Protein AF-0000000087766970 (afdb_homodimer)

Organism: NCBI:txid2053701

Foldseek 3Di:
DDWDKDKAWWWWWWFDPDQPDIDTDDTHRDQVVSQVVQQLRYHPRHGTDTDPDIFIKMWIQDPNDIDIDGPVPDDQDDDDPVSVVVVVVVVVVVVVVVVDDPVRCVVVVVD/DDWDKDKAWWWWWWFDPDQPDIDTDDTHRDQVVSQVVQQLRYHPRHGTDTDPDIFIKMWIQDPNDIDIDGPVPDDQDDDDPVSVVVVVVVVVVVVVVVVDDPVRCVVVVVD

Nearest PDB structures (foldseek):
  4ktw-assembly1_B  TM=3.884E-01  e=9.659E+00  Ceduovirus bIL67
  3jc7-assembly1_5  TM=1.782E-01  e=8.611E+00  Saccharomyces cerevisiae
  4ktw-assembly1_B  TM=3.883E-01  e=9.659E+00  Ceduovirus bIL67
  3jc7-assembly1_5  TM=1.779E-01  e=8.611E+00  Saccharomyces cerevisiae

Solvent-accessible surface area (backbone atoms only — not comparable to full-atom values): 11866 Å² total; per-residue (Å²): 90,80,28,47,40,50,79,45,56,28,17,47,22,31,29,39,80,47,96,82,44,74,41,82,70,36,25,16,59,37,64,68,58,25,44,60,70,16,53,53,32,15,61,98,55,31,55,27,40,45,48,83,68,66,38,57,31,43,37,33,42,55,94,88,39,81,46,26,34,52,57,86,62,52,51,53,77,29,81,48,72,67,51,46,53,53,51,53,50,50,49,52,48,50,54,58,50,68,73,44,50,74,68,52,33,41,77,71,62,76,97,92,80,28,46,39,48,80,46,56,26,17,46,24,29,30,39,81,47,95,82,43,74,40,82,69,38,25,15,59,37,64,69,57,23,43,60,70,15,54,54,33,16,60,98,56,32,54,27,40,45,46,84,69,66,36,57,30,41,37,32,42,56,94,88,39,82,46,28,33,52,56,87,61,52,52,51,77,28,80,48,72,67,52,46,52,52,51,52,51,51,50,53,48,51,54,57,50,68,73,43,50,75,68,52,33,42,78,72,62,76,98

Secondary structure (DSSP, 8-state):
-EEEEEEEEEEEEEEESSSS-EEEEEEES-HHHHHHHHTT-SGGG---EE-SS-EEEEEEEETTEEEEEEGGG-B-EESSHHHHHHHHHHHHHHHHHHTS-HHHHHHTT--/-EEEEEEEEEEEEEEESSSS-EEEEEEES-HHHHHHHHTT-SGGG---EE-SS-EEEEEEEETTEEEEEEGGG-B-EESSHHHHHHHHHHHHHHHHHHTS-HHHHHHTT--

Sequence (222 aa):
MTVQMKKEKAYEITISTDERRSAVFCYSTSESLGLELSKGKGWYGGNGACYSGAKDVLTFDIDGEEFSFLVKDRITVIRKREDYEIKINNEKKAAALAKLSDEEKKILGLIMTVQMKKEKAYEITISTDERRSAVFCYSTSESLGLELSKGKGWYGGNGACYSGAKDVLTFDIDGEEFSFLVKDRITVIRKREDYEIKINNEKKAAALAKLSDEEKKILGLI

pLDDT: mean 92.31, std 6.36, range [65.19, 98.69]

Structure (mmCIF, N/CA/C/O backbone):
data_AF-0000000087766970-model_v1
#
loop_
_entity.id
_entity.type
_entity.pdbx_description
1 polymer 'Uncharacterized protein'
#
loop_
_atom_site.group_PDB
_atom_site.id
_atom_site.type_symbol
_atom_site.label_atom_id
_atom_site.label_alt_id
_atom_site.label_comp_id
_atom_site.label_asym_id
_atom_site.label_entity_id
_atom_site.label_seq_id
_atom_site.pdbx_PDB_ins_code
_atom_site.Cartn_x
_atom_site.Cartn_y
_atom_site.Cartn_z
_atom_site.occupancy
_atom_site.B_iso_or_equiv
_atom_site.auth_seq_id
_atom_site.auth_comp_id
_atom_site.auth_asym_id
_atom_site.auth_atom_id
_atom_site.pdbx_PDB_model_num
ATOM 1 N N . MET A 1 1 ? -4.359 -5.41 18.828 1 88.06 1 MET A N 1
ATOM 2 C CA . MET A 1 1 ? -4.141 -6.848 18.688 1 88.06 1 MET A CA 1
ATOM 3 C C . MET A 1 1 ? -2.693 -7.145 18.312 1 88.06 1 MET A C 1
ATOM 5 O O . MET A 1 1 ? -2.02 -6.301 17.719 1 88.06 1 MET A O 1
ATOM 9 N N . THR A 1 2 ? -2.18 -8.281 18.703 1 92.81 2 THR A N 1
ATOM 10 C CA . THR A 1 2 ? -0.811 -8.68 18.391 1 92.81 2 THR A CA 1
ATOM 11 C C . THR A 1 2 ? -0.783 -9.648 17.219 1 92.81 2 THR A C 1
ATOM 13 O O . THR A 1 2 ? -1.595 -10.57 17.141 1 92.81 2 THR A O 1
ATOM 16 N N . VAL A 1 3 ? 0.141 -9.266 16.312 1 95.75 3 VAL A N 1
ATOM 17 C CA . VAL A 1 3 ? 0.211 -10.109 15.125 1 95.75 3 VAL A CA 1
ATOM 18 C C . VAL A 1 3 ? 1.668 -10.438 14.805 1 95.75 3 VAL A C 1
ATOM 20 O O . VAL A 1 3 ? 2.58 -9.742 15.266 1 95.75 3 VAL A O 1
ATOM 23 N N . GLN A 1 4 ? 1.853 -11.562 14.117 1 96.44 4 GLN A N 1
ATOM 24 C CA . GLN A 1 4 ? 3.184 -11.93 13.648 1 96.44 4 GLN A CA 1
ATOM 25 C C . GLN A 1 4 ? 3.533 -11.203 12.359 1 96.44 4 GLN A C 1
ATOM 27 O O . GLN A 1 4 ? 2.668 -10.984 11.508 1 96.44 4 GLN A O 1
ATOM 32 N N . MET A 1 5 ? 4.793 -10.758 12.258 1 97.25 5 MET A N 1
ATOM 33 C CA . MET A 1 5 ? 5.258 -10.031 11.078 1 97.25 5 MET A CA 1
ATOM 34 C C . MET A 1 5 ? 6.57 -10.609 10.562 1 97.25 5 MET A C 1
ATOM 36 O O . MET A 1 5 ? 7.395 -11.078 11.344 1 97.25 5 MET A O 1
ATOM 40 N N . LYS A 1 6 ? 6.75 -10.578 9.312 1 96.38 6 LYS A N 1
ATOM 41 C CA . LYS A 1 6 ? 8.055 -10.859 8.719 1 96.38 6 LYS A CA 1
ATOM 42 C C . LYS A 1 6 ? 8.391 -9.844 7.629 1 96.38 6 LYS A C 1
ATOM 44 O O . LYS A 1 6 ? 7.5 -9.312 6.969 1 96.38 6 LYS A O 1
ATOM 49 N N . LYS A 1 7 ? 9.602 -9.562 7.539 1 96.69 7 LYS A N 1
ATOM 50 C CA . LYS A 1 7 ? 10.141 -8.742 6.453 1 96.69 7 LYS A CA 1
ATOM 51 C C . LYS A 1 7 ? 10.727 -9.625 5.348 1 96.69 7 LYS A C 1
ATOM 53 O O . LYS A 1 7 ? 11.414 -10.609 5.629 1 96.69 7 LYS A O 1
ATOM 58 N N . GLU A 1 8 ? 10.359 -9.312 4.133 1 96.62 8 GLU A N 1
ATOM 59 C CA . GLU A 1 8 ? 10.898 -10.102 3.029 1 96.62 8 GLU A CA 1
ATOM 60 C C . GLU A 1 8 ? 11.133 -9.234 1.795 1 96.62 8 GLU A C 1
ATOM 62 O O . GLU A 1 8 ? 10.68 -8.086 1.74 1 96.62 8 GLU A O 1
ATOM 67 N N . LYS A 1 9 ? 11.93 -9.727 0.969 1 98 9 LYS A N 1
ATOM 68 C CA . LYS A 1 9 ? 12.133 -9.148 -0.355 1 98 9 LYS A CA 1
ATOM 69 C C . LYS A 1 9 ? 11.352 -9.922 -1.419 1 98 9 LYS A C 1
ATOM 71 O O . LYS A 1 9 ? 11.266 -11.148 -1.363 1 98 9 LYS A O 1
ATOM 76 N N . ALA A 1 10 ? 10.758 -9.156 -2.297 1 98.38 10 ALA A N 1
ATOM 77 C CA . ALA A 1 10 ? 9.992 -9.828 -3.348 1 98.38 10 ALA A CA 1
ATOM 78 C C . ALA A 1 10 ? 10.172 -9.133 -4.691 1 98.38 10 ALA A C 1
ATOM 80 O O . ALA A 1 10 ? 10.531 -7.949 -4.738 1 98.38 10 ALA A O 1
ATOM 81 N N . TYR A 1 11 ? 9.961 -9.867 -5.754 1 98.38 11 TYR A N 1
ATOM 82 C CA . TYR A 1 11 ? 10.133 -9.406 -7.125 1 98.38 11 TYR A CA 1
ATOM 83 C C . TYR A 1 11 ? 8.781 -9.266 -7.82 1 98.38 11 TYR A C 1
ATOM 85 O O . TYR A 1 11 ? 7.938 -10.156 -7.746 1 98.38 11 TYR A O 1
ATOM 93 N N . GLU A 1 12 ? 8.656 -8.148 -8.469 1 98.06 12 GLU A N 1
ATOM 94 C CA . GLU A 1 12 ? 7.387 -7.801 -9.109 1 98.06 12 GLU A CA 1
ATOM 95 C C . GLU A 1 12 ? 7.184 -8.602 -10.391 1 98.06 12 GLU A C 1
ATOM 97 O O . GLU A 1 12 ? 8.07 -8.664 -11.242 1 98.06 12 GLU A O 1
ATOM 102 N N . ILE A 1 13 ? 6.051 -9.242 -10.516 1 96 13 ILE A N 1
ATOM 103 C CA . ILE A 1 13 ? 5.668 -9.977 -11.719 1 96 13 ILE A CA 1
ATOM 104 C C . ILE A 1 13 ? 4.547 -9.227 -12.438 1 96 13 ILE A C 1
ATOM 106 O O . ILE A 1 13 ? 3.502 -8.945 -11.852 1 96 13 ILE A O 1
ATOM 110 N N . THR A 1 14 ? 4.75 -8.938 -13.648 1 94.19 14 THR A N 1
ATOM 111 C CA . THR A 1 14 ? 3.734 -8.289 -14.469 1 94.19 14 THR A CA 1
ATOM 112 C C . THR A 1 14 ? 3.285 -9.203 -15.602 1 94.19 14 THR A C 1
ATOM 114 O O . THR A 1 14 ? 4.102 -9.914 -16.203 1 94.19 14 THR A O 1
ATOM 117 N N . ILE A 1 15 ? 2.012 -9.234 -15.805 1 90.12 15 ILE A N 1
ATOM 118 C CA . ILE A 1 15 ? 1.438 -10.047 -16.875 1 90.12 15 ILE A CA 1
ATOM 119 C C . ILE A 1 15 ? 0.544 -9.172 -17.766 1 90.12 15 ILE A C 1
ATOM 121 O O . ILE A 1 15 ? 0.15 -8.078 -17.359 1 90.12 15 ILE A O 1
ATOM 125 N N . SER A 1 16 ? 0.257 -9.672 -18.891 1 85.81 16 SER A N 1
ATOM 126 C CA . SER A 1 16 ? -0.629 -8.953 -19.797 1 85.81 16 SER A CA 1
ATOM 127 C C . SER A 1 16 ? -2.094 -9.281 -19.516 1 85.81 16 SER A C 1
ATOM 129 O O . SER A 1 16 ? -2.453 -10.445 -19.328 1 85.81 16 SER A O 1
ATOM 131 N N . THR A 1 17 ? -2.951 -8.352 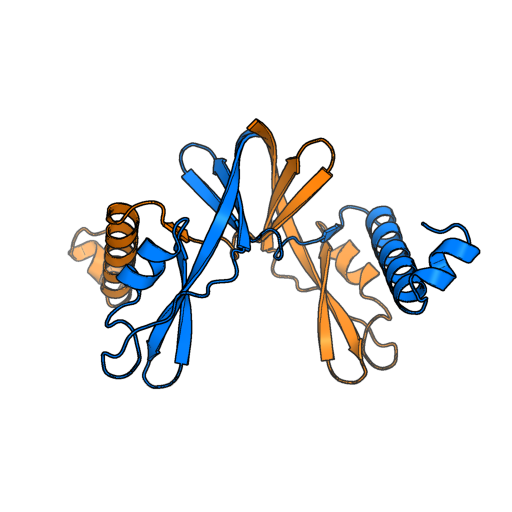-19.188 1 73.81 17 THR A N 1
ATOM 132 C CA . THR A 1 17 ? -4.379 -8.531 -18.938 1 73.81 17 THR A CA 1
ATOM 133 C C . THR A 1 17 ? -5.18 -8.359 -20.219 1 73.81 17 THR A C 1
ATOM 135 O O . THR A 1 17 ? -6.25 -8.961 -20.375 1 73.81 17 THR A O 1
ATOM 138 N N . ASP A 1 18 ? -4.75 -7.531 -21.016 1 70.94 18 ASP A N 1
ATOM 139 C CA . ASP A 1 18 ? -5.328 -7.336 -22.344 1 70.94 18 ASP A CA 1
ATOM 140 C C . ASP A 1 18 ? -4.246 -7.016 -23.359 1 70.94 18 ASP A C 1
ATOM 142 O O . ASP A 1 18 ? -3.057 -7.188 -23.094 1 70.94 18 ASP A O 1
ATOM 146 N N . GLU A 1 19 ? -4.738 -6.754 -24.609 1 65.69 19 GLU A N 1
ATOM 147 C CA . GLU A 1 19 ? -3.855 -6.602 -25.75 1 65.69 19 GLU A CA 1
ATOM 148 C C . GLU A 1 19 ? -2.938 -5.395 -25.594 1 65.69 19 GLU A C 1
ATOM 150 O O . GLU A 1 19 ? -2.021 -5.191 -26.391 1 65.69 19 GLU A O 1
ATOM 155 N N . ARG A 1 20 ? -3.006 -4.656 -24.594 1 65.19 20 ARG A N 1
ATOM 156 C CA . ARG A 1 20 ? -2.229 -3.426 -24.688 1 65.19 20 ARG A CA 1
ATOM 157 C C . ARG A 1 20 ? -1.711 -3.002 -23.312 1 65.19 20 ARG A C 1
ATOM 159 O O . ARG A 1 20 ? -0.979 -2.016 -23.203 1 65.19 20 ARG A O 1
ATOM 166 N N . ARG A 1 21 ? -2.107 -3.832 -22.359 1 80.12 21 ARG A N 1
ATOM 167 C CA . ARG A 1 21 ? -1.69 -3.266 -21.078 1 80.12 21 ARG A CA 1
ATOM 168 C C . ARG A 1 21 ? -1.201 -4.355 -20.125 1 80.12 21 ARG A C 1
ATOM 170 O O . ARG A 1 21 ? -1.74 -5.465 -20.109 1 80.12 21 ARG A O 1
ATOM 177 N N . SER A 1 22 ? 0.065 -4.16 -19.547 1 84.81 22 SER A N 1
ATOM 178 C CA . SER A 1 22 ? 0.601 -5.012 -18.484 1 84.81 22 SER A CA 1
ATOM 179 C C . SER A 1 22 ? 0.236 -4.48 -17.109 1 84.81 22 SER A C 1
ATOM 181 O O . SER A 1 22 ? 0.122 -3.268 -16.922 1 84.81 22 SER A O 1
ATOM 183 N N . ALA A 1 23 ? -0.109 -5.395 -16.281 1 89.62 23 ALA A N 1
ATOM 184 C CA . ALA A 1 23 ? -0.411 -5.023 -14.906 1 89.62 23 ALA A CA 1
ATOM 185 C C . ALA A 1 23 ? 0.329 -5.922 -13.922 1 89.62 23 ALA A C 1
ATOM 187 O O . ALA A 1 23 ? 0.673 -7.059 -14.25 1 89.62 23 ALA A O 1
ATOM 188 N N . VAL A 1 24 ? 0.602 -5.305 -12.781 1 93.5 24 VAL A N 1
ATOM 189 C CA . VAL A 1 24 ? 1.19 -6.109 -11.719 1 93.5 24 VAL A CA 1
ATOM 190 C C . VAL A 1 24 ? 0.224 -7.219 -11.312 1 93.5 24 VAL A C 1
ATOM 192 O O . VAL A 1 24 ? -0.951 -6.961 -11.039 1 93.5 24 VAL A O 1
ATOM 195 N N . PHE A 1 25 ? 0.791 -8.414 -11.352 1 92.62 25 PHE A N 1
ATOM 196 C CA . PHE A 1 25 ? -0.043 -9.562 -11.016 1 92.62 25 PHE A CA 1
ATOM 197 C C . PHE A 1 25 ? 0.225 -10.031 -9.594 1 92.62 25 PHE A C 1
ATOM 199 O O . PHE A 1 25 ? -0.708 -10.211 -8.805 1 92.62 25 PHE A O 1
ATOM 206 N N . CYS A 1 26 ? 1.398 -10.164 -9.305 1 96.25 26 CYS A N 1
ATOM 207 C CA . CYS A 1 26 ? 1.827 -10.562 -7.969 1 96.25 26 CYS A CA 1
ATOM 208 C C . CYS A 1 26 ? 3.314 -10.305 -7.773 1 96.25 26 CYS A C 1
ATOM 210 O O . CYS A 1 26 ? 3.947 -9.641 -8.602 1 96.25 26 CYS A O 1
ATOM 212 N N . TYR A 1 27 ? 3.781 -10.75 -6.586 1 98.06 27 TYR A N 1
ATOM 213 C CA . TYR A 1 27 ? 5.195 -10.664 -6.234 1 98.06 27 TYR A CA 1
ATOM 214 C C . TYR A 1 27 ? 5.746 -12.031 -5.848 1 98.06 27 TYR A C 1
ATOM 216 O O . TYR A 1 27 ? 5.062 -12.82 -5.191 1 98.06 27 TYR A O 1
ATOM 224 N N . SER A 1 28 ? 6.953 -12.32 -6.227 1 98.19 28 SER A N 1
ATOM 225 C CA . SER A 1 28 ? 7.609 -13.578 -5.867 1 98.19 28 SER A CA 1
ATOM 226 C C . SER A 1 28 ? 8.836 -13.328 -4.996 1 98.19 28 SER A C 1
ATOM 228 O O . SER A 1 28 ? 9.609 -12.406 -5.254 1 98.19 28 SER A O 1
ATOM 230 N N . THR A 1 29 ? 9.078 -14.234 -4.023 1 97.81 29 THR A N 1
ATOM 231 C CA . THR A 1 29 ? 10.242 -14.078 -3.156 1 97.81 29 THR A CA 1
ATOM 232 C C . THR A 1 29 ? 11.508 -14.547 -3.865 1 97.81 29 THR A C 1
ATOM 234 O O . THR A 1 29 ? 12.617 -14.328 -3.369 1 97.81 29 THR A O 1
ATOM 237 N N . SER A 1 30 ? 11.336 -15.156 -5.023 1 97.12 30 SER A N 1
ATOM 238 C CA . SER A 1 30 ? 12.438 -15.625 -5.855 1 97.12 30 SER A CA 1
ATOM 239 C C . SER A 1 30 ? 12.344 -15.055 -7.266 1 97.12 30 SER A C 1
ATOM 241 O O . SER A 1 30 ? 11.305 -15.164 -7.922 1 97.12 30 SER A O 1
ATOM 243 N N . GLU A 1 31 ? 13.492 -14.477 -7.66 1 96.94 31 GLU A N 1
ATOM 244 C CA . GLU A 1 31 ? 13.516 -13.93 -9.016 1 96.94 31 GLU A CA 1
ATOM 245 C C . GLU A 1 31 ? 13.32 -15.031 -10.055 1 96.94 31 GLU A C 1
ATOM 247 O O . GLU A 1 31 ? 12.578 -14.859 -11.023 1 96.94 31 GLU A O 1
ATOM 252 N N . SER A 1 32 ? 14.039 -16.109 -9.844 1 96.94 32 SER A N 1
ATOM 253 C CA . SER A 1 32 ? 13.961 -17.219 -10.773 1 96.94 32 SER A CA 1
ATOM 254 C C . SER A 1 32 ? 12.531 -17.766 -10.875 1 96.94 32 SER A C 1
ATOM 256 O O . SER A 1 32 ? 12.047 -18.047 -11.969 1 96.94 32 SER A O 1
ATOM 258 N N . LEU A 1 33 ? 11.883 -17.922 -9.758 1 96.75 33 LEU A N 1
ATOM 259 C CA . LEU A 1 33 ? 10.492 -18.359 -9.75 1 96.75 33 LEU A CA 1
ATOM 260 C C . LEU A 1 33 ? 9.602 -17.359 -10.477 1 96.75 33 LEU A C 1
ATOM 262 O O . LEU A 1 33 ? 8.727 -17.75 -11.258 1 96.75 33 LEU A O 1
ATOM 266 N N . GLY A 1 34 ? 9.781 -16.062 -10.203 1 96.88 34 GLY A N 1
ATOM 267 C CA . GLY A 1 34 ? 9.016 -15.031 -10.891 1 96.88 34 GLY A CA 1
ATOM 268 C C . GLY A 1 34 ? 9.133 -15.102 -12.398 1 96.88 34 GLY A C 1
ATOM 269 O O . GLY A 1 34 ? 8.141 -14.961 -13.117 1 96.88 34 GLY A O 1
ATOM 270 N N . LEU A 1 35 ? 10.383 -15.312 -12.836 1 96 35 LEU A N 1
ATOM 271 C CA . LEU A 1 35 ? 10.625 -15.445 -14.266 1 96 35 LEU A CA 1
ATOM 272 C C . LEU A 1 35 ? 9.883 -16.641 -14.836 1 96 35 LEU A C 1
ATOM 274 O O . LEU A 1 35 ? 9.273 -16.547 -15.906 1 96 35 LEU A O 1
ATOM 278 N N . GLU A 1 36 ? 9.953 -17.688 -14.188 1 95.88 36 GLU A N 1
ATOM 279 C CA . GLU A 1 36 ? 9.258 -18.906 -14.609 1 95.88 36 GLU A CA 1
ATOM 280 C C . GLU A 1 36 ? 7.75 -18.672 -14.703 1 95.88 36 GLU A C 1
ATOM 282 O O . GLU A 1 36 ? 7.113 -19.078 -15.68 1 95.88 36 GLU A O 1
ATOM 287 N N . LEU A 1 37 ? 7.168 -18.031 -13.703 1 93.94 37 LEU A N 1
ATOM 288 C CA . LEU A 1 37 ? 5.727 -17.828 -13.609 1 93.94 37 LEU A CA 1
ATOM 289 C C . LEU A 1 37 ? 5.246 -16.844 -14.656 1 93.94 37 LEU A C 1
ATOM 291 O O . LEU A 1 37 ? 4.066 -16.828 -15.016 1 93.94 37 LEU A O 1
ATOM 295 N N . SER A 1 38 ? 6.125 -15.992 -15.062 1 93.44 38 SER A N 1
ATOM 296 C CA . SER A 1 38 ? 5.75 -14.961 -16.031 1 93.44 38 SER A CA 1
ATOM 297 C C . SER A 1 38 ? 5.719 -15.516 -17.453 1 93.44 38 SER A C 1
ATOM 299 O O . SER A 1 38 ? 5.184 -14.875 -18.359 1 93.44 38 SER A O 1
ATOM 301 N N . LYS A 1 39 ? 6.34 -16.641 -17.672 1 92.75 39 LYS A N 1
ATOM 302 C CA . LYS A 1 39 ? 6.441 -17.219 -19.016 1 92.75 39 LYS A CA 1
ATOM 303 C C . LYS A 1 39 ? 5.062 -17.469 -19.609 1 92.75 39 LYS A C 1
ATOM 305 O O . LYS A 1 39 ? 4.176 -18 -18.953 1 92.75 39 LYS A O 1
ATOM 310 N N . GLY A 1 40 ? 4.883 -16.984 -20.891 1 90.44 40 GLY A N 1
ATOM 311 C CA . GLY A 1 40 ? 3.646 -17.219 -21.625 1 90.44 40 GLY A CA 1
ATOM 312 C C . GLY A 1 40 ? 2.512 -16.312 -21.203 1 90.44 40 GLY A C 1
ATOM 313 O O . GLY A 1 40 ? 1.365 -16.5 -21.609 1 90.44 40 GLY A O 1
ATOM 314 N N . LYS A 1 41 ? 2.811 -15.391 -20.297 1 87.94 41 LYS A N 1
ATOM 315 C CA . LYS A 1 41 ? 1.752 -14.555 -19.75 1 87.94 41 LYS A CA 1
ATOM 316 C C . LYS A 1 41 ? 1.84 -13.125 -20.281 1 87.94 41 LYS A C 1
ATOM 318 O O . LYS A 1 41 ? 1.348 -12.188 -19.656 1 87.94 41 LYS A O 1
ATOM 323 N N . GLY A 1 42 ? 2.562 -13.062 -21.297 1 85.94 42 GLY A N 1
ATOM 324 C CA . GLY A 1 42 ? 2.68 -11.758 -21.938 1 85.94 42 GLY A CA 1
ATOM 325 C C . GLY A 1 42 ? 1.729 -11.586 -23.109 1 85.94 42 GLY A C 1
ATOM 326 O O . GLY A 1 42 ? 0.765 -12.344 -23.25 1 85.94 42 GLY A O 1
ATOM 327 N N . TRP A 1 43 ? 2.002 -10.477 -23.75 1 82.38 43 TRP A N 1
ATOM 328 C CA . TRP A 1 43 ? 1.215 -10.148 -24.922 1 82.38 43 TRP A CA 1
ATOM 329 C C . TRP A 1 43 ? 1.356 -11.227 -26 1 82.38 43 TRP A C 1
ATOM 331 O O . TRP A 1 43 ? 2.465 -11.688 -26.281 1 82.38 43 TRP A O 1
ATOM 341 N N . TYR A 1 44 ? 0.114 -11.648 -26.609 1 82 44 TYR A N 1
ATOM 342 C CA . TYR A 1 44 ? 0.047 -12.617 -27.688 1 82 44 TYR A CA 1
ATOM 343 C C . TYR A 1 44 ? 0.81 -13.891 -27.344 1 82 44 TYR A C 1
ATOM 345 O O . TYR A 1 44 ? 1.486 -14.469 -28.188 1 82 44 TYR A O 1
ATOM 353 N N . GLY A 1 45 ? 0.766 -14.227 -26.062 1 80.06 45 GLY A N 1
ATOM 354 C CA . GLY A 1 45 ? 1.38 -15.461 -25.609 1 80.06 45 GLY A CA 1
ATOM 355 C C . GLY A 1 45 ? 2.855 -15.32 -25.297 1 80.06 45 GLY A C 1
ATOM 356 O O . GLY A 1 45 ? 3.531 -16.297 -24.984 1 80.06 45 GLY A O 1
ATOM 357 N N . GLY A 1 46 ? 3.32 -14.07 -25.453 1 86.44 46 GLY A N 1
ATOM 358 C CA . GLY A 1 46 ? 4.688 -13.828 -25.016 1 86.44 46 GLY A CA 1
ATOM 359 C C . GLY A 1 46 ? 4.859 -13.883 -23.516 1 86.44 46 GLY A C 1
ATOM 360 O O . GLY A 1 46 ? 3.928 -14.242 -22.781 1 86.44 46 GLY A O 1
ATOM 361 N N . ASN A 1 47 ? 6.066 -13.672 -23.109 1 90.38 47 ASN A N 1
ATOM 362 C CA . ASN A 1 47 ? 6.344 -13.734 -21.688 1 90.38 47 ASN A CA 1
ATOM 363 C C . ASN A 1 47 ? 5.965 -12.438 -20.969 1 90.38 47 ASN A C 1
ATOM 365 O O . ASN A 1 47 ? 6.121 -11.352 -21.531 1 90.38 47 ASN A O 1
ATOM 369 N N . GLY A 1 48 ? 5.371 -12.594 -19.812 1 92.62 48 GLY A N 1
ATOM 370 C CA . GLY A 1 48 ? 5.34 -11.445 -18.906 1 92.62 48 GLY A CA 1
ATOM 371 C C . GLY A 1 48 ? 6.715 -11.047 -18.406 1 92.62 48 GLY A C 1
ATOM 372 O O . GLY A 1 48 ? 7.73 -11.398 -19.016 1 92.62 48 GLY A O 1
ATOM 373 N N . ALA A 1 49 ? 6.707 -10.258 -17.391 1 93.19 49 ALA A N 1
ATOM 374 C CA . ALA A 1 49 ? 7.996 -9.781 -16.891 1 93.19 49 ALA A CA 1
ATOM 375 C C . ALA A 1 49 ? 8.133 -10.016 -15.398 1 93.19 49 ALA A C 1
ATOM 377 O O . ALA A 1 49 ? 7.137 -10.062 -14.672 1 93.19 49 ALA A O 1
ATOM 378 N N . CYS A 1 50 ? 9.25 -10.328 -15 1 96.06 50 CYS A N 1
ATOM 379 C CA . CYS A 1 50 ? 9.68 -10.273 -13.602 1 96.06 50 CYS A CA 1
ATOM 380 C C . CYS A 1 50 ? 10.828 -9.297 -13.422 1 96.06 50 CYS A C 1
ATOM 382 O O . CYS A 1 50 ? 11.914 -9.492 -13.984 1 96.06 50 CYS A O 1
ATOM 384 N N . TYR A 1 51 ? 10.617 -8.273 -12.664 1 95.12 51 TYR A N 1
ATOM 385 C CA . TYR A 1 51 ? 11.602 -7.215 -12.531 1 95.12 51 TYR A CA 1
ATOM 386 C C . TYR A 1 51 ? 12.641 -7.57 -11.469 1 95.12 51 TYR A C 1
ATOM 388 O O . TYR A 1 51 ? 12.297 -8.039 -10.383 1 95.12 51 TYR A O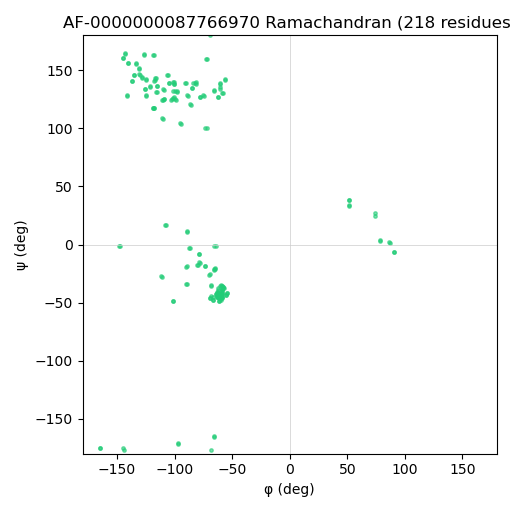 1
ATOM 396 N N . SER A 1 52 ? 13.922 -7.355 -11.797 1 93.88 52 SER A N 1
ATOM 397 C CA . SER A 1 52 ? 15.039 -7.773 -10.953 1 93.88 52 SER A CA 1
ATOM 398 C C . SER A 1 52 ? 15.156 -6.883 -9.719 1 93.88 52 SER A C 1
ATOM 400 O O . SER A 1 52 ? 15.836 -7.238 -8.75 1 93.88 52 SER A O 1
ATOM 402 N N . GLY A 1 53 ? 14.586 -5.723 -9.711 1 94.94 53 GLY A N 1
ATOM 403 C CA . GLY A 1 53 ? 14.641 -4.871 -8.531 1 94.94 53 GLY A CA 1
ATOM 404 C C . GLY A 1 53 ? 13.75 -5.363 -7.402 1 94.94 53 GLY A C 1
ATOM 405 O O . GLY A 1 53 ? 12.539 -5.16 -7.426 1 94.94 53 GLY A O 1
ATOM 406 N N . ALA A 1 54 ? 14.406 -6.035 -6.43 1 96.81 54 ALA A N 1
ATOM 407 C CA . ALA A 1 54 ? 13.656 -6.539 -5.281 1 96.81 54 ALA A CA 1
ATOM 408 C C . ALA A 1 54 ? 12.984 -5.402 -4.52 1 96.81 54 ALA A C 1
ATOM 410 O O . ALA A 1 54 ? 13.57 -4.328 -4.359 1 96.81 54 ALA A O 1
ATOM 411 N N . LYS A 1 55 ? 11.789 -5.637 -4.121 1 98.19 55 LYS A N 1
ATOM 412 C CA . LYS A 1 55 ? 11.031 -4.684 -3.314 1 98.19 55 LYS A CA 1
ATOM 413 C C . LYS A 1 55 ? 10.938 -5.145 -1.861 1 98.19 55 LYS A C 1
ATOM 415 O O . LYS A 1 55 ? 10.875 -6.348 -1.588 1 98.19 55 LYS A O 1
ATOM 420 N N . ASP A 1 56 ? 10.938 -4.176 -0.938 1 98.5 56 ASP A N 1
ATOM 421 C CA . ASP A 1 56 ? 10.719 -4.477 0.475 1 98.5 56 ASP A CA 1
ATOM 422 C C . ASP A 1 56 ? 9.242 -4.707 0.768 1 98.5 56 ASP A C 1
ATOM 424 O O . ASP A 1 56 ? 8.398 -3.867 0.438 1 98.5 56 ASP A O 1
ATOM 428 N N . VAL A 1 57 ? 9 -5.859 1.392 1 98.5 57 VAL A N 1
ATOM 429 C CA . VAL A 1 57 ? 7.625 -6.262 1.682 1 98.5 57 VAL A CA 1
ATOM 430 C C . VAL A 1 57 ? 7.48 -6.574 3.17 1 98.5 57 VAL A C 1
ATOM 432 O O . VAL A 1 57 ? 8.352 -7.215 3.764 1 98.5 57 VAL A O 1
ATOM 435 N N . LEU A 1 58 ? 6.438 -6.055 3.764 1 98.44 58 LEU A N 1
ATOM 436 C CA . LEU A 1 58 ? 6.023 -6.477 5.098 1 98.44 58 LEU A CA 1
ATOM 437 C C . LEU A 1 58 ? 4.828 -7.418 5.023 1 98.44 58 LEU A C 1
ATOM 439 O O . LEU A 1 58 ? 3.83 -7.109 4.363 1 98.44 58 LEU A O 1
ATOM 443 N N . THR A 1 59 ? 4.945 -8.547 5.586 1 98.25 59 THR A N 1
ATOM 444 C CA . THR A 1 59 ? 3.867 -9.531 5.625 1 98.25 59 THR A CA 1
ATOM 445 C C . THR A 1 59 ? 3.412 -9.781 7.059 1 98.25 59 THR A C 1
ATOM 447 O O . THR A 1 59 ? 4.234 -10.023 7.945 1 98.25 59 THR A O 1
ATOM 450 N N . PHE A 1 60 ? 2.137 -9.734 7.254 1 97.88 60 PHE A N 1
ATOM 451 C CA . PHE A 1 60 ? 1.524 -9.891 8.57 1 97.88 60 PHE A CA 1
ATOM 452 C C . PHE A 1 60 ? 0.553 -11.062 8.578 1 97.88 60 PHE A C 1
ATOM 454 O O . PHE A 1 60 ? -0.187 -11.273 7.617 1 97.88 60 PHE A O 1
ATOM 461 N N . ASP A 1 61 ? 0.622 -11.82 9.586 1 96.88 61 ASP A N 1
ATOM 462 C CA . ASP A 1 61 ? -0.384 -12.852 9.828 1 96.88 61 ASP A CA 1
ATOM 463 C C . ASP A 1 61 ? -1.467 -12.352 10.781 1 96.88 61 ASP A C 1
ATOM 465 O O . ASP A 1 61 ? -1.219 -12.188 11.977 1 96.88 61 ASP A O 1
ATOM 469 N N . ILE A 1 62 ? -2.59 -12.047 10.234 1 95 62 ILE A N 1
ATOM 470 C CA . ILE A 1 62 ? -3.713 -11.523 11.008 1 95 62 ILE A CA 1
ATOM 471 C C . ILE A 1 62 ? -4.828 -12.562 11.062 1 95 62 ILE A C 1
ATOM 473 O O . ILE A 1 62 ? -5.527 -12.789 10.07 1 95 62 ILE A O 1
ATOM 477 N N . ASP A 1 63 ? -5.008 -13.148 12.258 1 92.38 63 ASP A N 1
ATOM 478 C CA . ASP A 1 63 ? -6.043 -14.156 12.484 1 92.38 63 ASP A CA 1
ATOM 479 C C . ASP A 1 63 ? -5.973 -15.266 11.438 1 92.38 63 ASP A C 1
ATOM 481 O O . ASP A 1 63 ? -6.992 -15.656 10.867 1 92.38 63 ASP A O 1
ATOM 485 N N . GLY A 1 64 ? -4.73 -15.68 11.023 1 91.44 64 GLY A N 1
ATOM 486 C CA . GLY A 1 64 ? -4.539 -16.797 10.109 1 91.44 64 GLY A CA 1
ATOM 487 C C . GLY A 1 64 ? -4.523 -16.375 8.648 1 91.44 64 GLY A C 1
ATOM 488 O O . GLY A 1 64 ? -4.32 -17.203 7.766 1 91.44 64 GLY A O 1
ATOM 489 N N . GLU A 1 65 ? -4.809 -15.133 8.383 1 94.19 65 GLU A N 1
ATOM 490 C CA . GLU A 1 65 ? -4.777 -14.609 7.016 1 94.19 65 GLU A CA 1
ATOM 491 C C . GLU A 1 65 ? -3.541 -13.742 6.785 1 94.19 65 GLU A C 1
ATOM 493 O O . GLU A 1 65 ? -3.168 -12.945 7.648 1 94.19 65 GLU A O 1
ATOM 498 N N . GLU A 1 66 ? -3.006 -13.938 5.652 1 94.88 66 GLU A N 1
ATOM 499 C CA . GLU A 1 66 ? -1.797 -13.188 5.316 1 94.88 66 GLU A CA 1
ATOM 500 C C . GLU A 1 66 ? -2.139 -11.859 4.66 1 94.88 66 GLU A C 1
ATOM 502 O O . GLU A 1 66 ? -2.961 -11.797 3.744 1 94.88 66 GLU A O 1
ATOM 507 N N . PHE A 1 67 ? -1.539 -10.781 5.215 1 97.75 67 PHE A N 1
ATOM 508 C CA . PHE A 1 67 ? -1.584 -9.445 4.625 1 97.75 67 PHE A CA 1
ATOM 509 C C . PHE A 1 67 ? -0.181 -8.953 4.289 1 97.75 67 PHE A C 1
ATOM 511 O O . PHE A 1 67 ? 0.671 -8.844 5.172 1 97.75 67 PHE A O 1
ATOM 518 N N . SER A 1 68 ? 0.049 -8.734 3.006 1 98.44 68 SER A N 1
ATOM 519 C CA . SER A 1 68 ? 1.354 -8.242 2.576 1 98.44 68 SER A CA 1
ATOM 520 C C . SER A 1 68 ? 1.241 -6.875 1.914 1 98.44 68 SER A C 1
ATOM 522 O O . SER A 1 68 ? 0.299 -6.621 1.16 1 98.44 68 SER A O 1
ATOM 524 N N . PHE A 1 69 ? 2.227 -6.02 2.213 1 98.69 69 PHE A N 1
ATOM 525 C CA . PHE A 1 69 ? 2.268 -4.672 1.659 1 98.69 69 PHE A CA 1
ATOM 526 C C . PHE A 1 69 ? 3.682 -4.309 1.216 1 98.69 69 PHE A C 1
ATOM 528 O O . PHE A 1 69 ? 4.656 -4.699 1.86 1 98.69 69 PHE A O 1
ATOM 535 N N . LEU A 1 70 ? 3.717 -3.621 0.093 1 98.56 70 LEU A N 1
ATOM 536 C CA . LEU A 1 70 ? 4.992 -2.977 -0.208 1 98.56 70 LEU A CA 1
ATOM 537 C C . LEU A 1 70 ? 5.301 -1.882 0.808 1 98.56 70 LEU A C 1
ATOM 539 O O . LEU A 1 70 ? 4.445 -1.041 1.099 1 98.56 70 LEU A O 1
ATOM 543 N N . VAL A 1 71 ? 6.508 -1.883 1.322 1 98 71 VAL A N 1
ATOM 544 C CA . VAL A 1 71 ? 6.891 -0.875 2.305 1 98 71 VAL A CA 1
ATOM 545 C C . VAL A 1 71 ? 6.742 0.52 1.702 1 98 71 VAL A C 1
ATOM 547 O O . VAL A 1 71 ? 6.332 1.459 2.389 1 98 71 VAL A O 1
ATOM 550 N N . LYS A 1 72 ? 7.02 0.671 0.422 1 96.75 72 LYS A N 1
ATOM 551 C CA . LYS A 1 72 ? 6.973 1.968 -0.249 1 96.75 72 LYS A CA 1
ATOM 552 C C . LYS A 1 72 ? 5.551 2.523 -0.267 1 96.75 72 LYS A C 1
ATOM 554 O O . LYS A 1 72 ? 5.348 3.717 -0.507 1 96.75 72 LYS A O 1
ATOM 559 N N . ASP A 1 73 ? 4.559 1.681 -0.104 1 97.19 73 ASP A N 1
ATOM 560 C CA . ASP A 1 73 ? 3.166 2.107 -0.193 1 97.19 73 ASP A CA 1
ATOM 561 C C . ASP A 1 73 ? 2.643 2.562 1.167 1 97.19 73 ASP A C 1
ATOM 563 O O . ASP A 1 73 ? 1.438 2.76 1.342 1 97.19 73 ASP A O 1
ATOM 567 N N . ARG A 1 74 ? 3.543 2.719 2.109 1 97.38 74 ARG A N 1
ATOM 568 C CA . ARG A 1 74 ? 3.186 3.23 3.43 1 97.38 74 ARG A CA 1
ATOM 569 C C . ARG A 1 74 ? 2.5 4.59 3.322 1 97.38 74 ARG A C 1
ATOM 571 O O . ARG A 1 74 ? 2.902 5.43 2.52 1 97.38 74 ARG A O 1
ATOM 578 N N . ILE A 1 75 ? 1.5 4.801 4.168 1 97.19 75 ILE A N 1
ATOM 579 C CA . ILE A 1 75 ? 0.783 6.074 4.164 1 97.19 75 ILE A CA 1
ATOM 580 C C . ILE A 1 75 ? 0.946 6.762 5.516 1 97.19 75 ILE A C 1
ATOM 582 O O . ILE A 1 75 ? 1.37 6.137 6.492 1 97.19 75 ILE A O 1
ATOM 586 N N . THR A 1 76 ? 0.662 8.023 5.555 1 96.62 76 THR A N 1
ATOM 587 C CA . THR A 1 76 ? 0.633 8.789 6.793 1 96.62 76 THR A CA 1
ATOM 588 C C . THR A 1 76 ? -0.801 8.984 7.273 1 96.62 76 THR A C 1
ATOM 590 O O . THR A 1 76 ? -1.655 9.453 6.52 1 96.62 76 THR A O 1
ATOM 593 N N . VAL A 1 77 ? -1.045 8.617 8.5 1 97.56 77 VAL A N 1
ATOM 594 C CA . VAL A 1 77 ? -2.373 8.773 9.078 1 97.56 77 VAL A CA 1
ATOM 595 C C . VAL A 1 77 ? -2.344 9.852 10.164 1 97.56 77 VAL A C 1
ATOM 597 O O . VAL A 1 77 ? -1.577 9.75 11.125 1 97.56 77 VAL A O 1
ATOM 600 N N . ILE A 1 78 ? -3.201 10.812 9.969 1 97.25 78 ILE A N 1
ATOM 601 C CA . ILE A 1 78 ? -3.311 11.938 10.891 1 97.25 78 ILE A CA 1
ATOM 602 C C . ILE A 1 78 ? -4.477 11.703 11.852 1 97.25 78 ILE A C 1
ATOM 604 O O . ILE A 1 78 ? -5.617 11.523 11.422 1 97.25 78 ILE A O 1
ATOM 608 N N . ARG A 1 79 ? -4.223 11.734 13.117 1 96.31 79 ARG A N 1
ATOM 609 C CA . ARG A 1 79 ? -5.254 11.508 14.125 1 96.31 79 ARG A CA 1
ATOM 610 C C . ARG A 1 79 ? -5.562 12.797 14.891 1 96.31 79 ARG A C 1
ATOM 612 O O . ARG A 1 79 ? -6.664 12.961 15.414 1 96.31 79 ARG A O 1
ATOM 619 N N . LYS A 1 80 ? -4.582 13.602 14.938 1 95.31 80 LYS A N 1
ATOM 620 C CA . LYS A 1 80 ? -4.715 14.922 15.547 1 95.31 80 LYS A CA 1
ATOM 621 C C . LYS A 1 80 ? -3.91 15.969 14.773 1 95.31 80 LYS A C 1
ATOM 623 O O . LYS A 1 80 ? -3.043 15.625 13.969 1 95.31 80 LYS A O 1
ATOM 628 N N . ARG A 1 81 ? -4.184 17.203 15.016 1 92.88 81 ARG A N 1
ATOM 629 C CA . ARG A 1 81 ? -3.578 18.312 14.281 1 92.88 81 ARG A CA 1
ATOM 630 C C . ARG A 1 81 ? -2.059 18.281 14.422 1 92.88 81 ARG A C 1
ATOM 632 O O . ARG A 1 81 ? -1.339 18.594 13.469 1 92.88 81 ARG A O 1
ATOM 639 N N . GLU A 1 82 ? -1.61 17.969 15.562 1 92.75 82 GLU A N 1
ATOM 640 C CA . GLU A 1 82 ? -0.172 17.938 15.812 1 92.75 82 GLU A CA 1
ATOM 641 C C . GLU A 1 82 ? 0.53 16.969 14.859 1 92.75 82 GLU A C 1
ATOM 643 O O . GLU A 1 82 ? 1.656 17.234 14.43 1 92.75 82 GLU A O 1
ATOM 648 N N . ASP A 1 83 ? -0.079 15.859 14.539 1 91.94 83 ASP A N 1
ATOM 649 C CA . ASP A 1 83 ? 0.474 14.898 13.586 1 91.94 83 ASP A CA 1
ATOM 650 C C . ASP A 1 83 ? 0.703 15.547 12.227 1 91.94 83 ASP A C 1
ATOM 652 O O . ASP A 1 83 ? 1.701 15.266 11.555 1 91.94 83 ASP A O 1
ATOM 656 N N . TYR A 1 84 ? -0.207 16.359 11.914 1 92.31 84 TYR A N 1
ATOM 657 C CA . TYR A 1 84 ? -0.145 17.047 10.633 1 92.31 84 TYR A CA 1
ATOM 658 C C . TYR A 1 84 ? 1.033 18.016 10.586 1 92.31 84 TYR A C 1
ATOM 660 O O . TYR A 1 84 ? 1.766 18.062 9.594 1 92.31 84 TYR A O 1
ATOM 668 N N . GLU A 1 85 ? 1.152 18.75 11.57 1 91.25 85 GLU A N 1
ATOM 669 C CA . GLU A 1 85 ? 2.248 19.703 11.656 1 91.25 85 GLU A CA 1
ATOM 670 C C . GLU A 1 85 ? 3.602 19 11.594 1 91.25 85 GLU A C 1
ATOM 672 O O . GLU A 1 85 ? 4.531 19.5 10.945 1 91.25 85 GLU A O 1
ATOM 677 N N . ILE A 1 86 ? 3.689 17.922 12.273 1 91.25 86 ILE A N 1
ATOM 678 C CA . ILE A 1 86 ? 4.922 17.141 12.234 1 91.25 86 ILE A CA 1
ATOM 679 C C . ILE A 1 86 ? 5.215 16.719 10.805 1 91.25 86 ILE A C 1
ATOM 681 O O . ILE A 1 86 ? 6.352 16.828 10.336 1 91.25 86 ILE A O 1
ATOM 685 N N . LYS A 1 87 ? 4.16 16.234 10.117 1 90.94 87 LYS A N 1
ATOM 686 C CA . LYS A 1 87 ? 4.332 15.812 8.727 1 90.94 87 LYS A CA 1
ATOM 687 C C . LYS A 1 87 ? 4.816 16.969 7.855 1 90.94 87 LYS A C 1
ATOM 689 O O . LYS A 1 87 ? 5.766 16.812 7.082 1 90.94 87 LYS A O 1
ATOM 694 N N . ILE A 1 88 ? 4.172 18.078 7.988 1 87.94 88 ILE A N 1
ATOM 695 C CA . ILE A 1 88 ? 4.508 19.25 7.18 1 87.94 88 ILE A CA 1
ATOM 696 C C . ILE A 1 88 ? 5.949 19.672 7.457 1 87.94 88 ILE A C 1
ATOM 698 O O . ILE A 1 88 ? 6.707 19.953 6.527 1 87.94 88 ILE A O 1
ATOM 702 N N . ASN A 1 89 ? 6.301 19.719 8.688 1 90.31 89 ASN A N 1
ATOM 703 C CA . ASN A 1 89 ? 7.648 20.125 9.062 1 90.31 89 ASN A CA 1
ATOM 704 C C . ASN A 1 89 ? 8.695 19.156 8.516 1 90.31 89 ASN A C 1
ATOM 706 O O . ASN A 1 89 ? 9.758 19.578 8.055 1 90.31 89 ASN A O 1
ATOM 710 N N . ASN A 1 90 ? 8.391 17.891 8.609 1 90.06 90 ASN A N 1
ATOM 711 C CA . ASN A 1 90 ? 9.312 16.891 8.078 1 90.06 90 ASN A CA 1
ATOM 712 C C . ASN A 1 90 ? 9.492 17.047 6.57 1 90.06 90 ASN A C 1
ATOM 714 O O . ASN A 1 90 ? 10.602 16.891 6.055 1 90.06 90 ASN A O 1
ATOM 718 N N . GLU A 1 91 ? 8.461 17.344 5.938 1 86.75 91 GLU A N 1
ATOM 719 C CA . GLU A 1 91 ? 8.547 17.547 4.492 1 86.75 91 GLU A CA 1
ATOM 720 C C . GLU A 1 91 ? 9.367 18.781 4.152 1 86.75 91 GLU A C 1
ATOM 722 O O . GLU A 1 91 ? 10.164 18.781 3.209 1 86.75 91 GLU A O 1
ATOM 727 N N . LYS A 1 92 ? 9.102 19.828 4.855 1 86.44 92 LYS A N 1
ATOM 728 C CA . LYS A 1 92 ? 9.875 21.047 4.648 1 86.44 92 LYS A CA 1
ATOM 729 C C . LYS A 1 92 ? 11.359 20.812 4.906 1 86.44 92 LYS A C 1
ATOM 731 O O . LYS A 1 92 ? 12.211 21.297 4.16 1 86.44 92 LYS A O 1
ATOM 736 N N . LYS A 1 93 ? 11.594 20.125 5.938 1 90.62 93 LYS A N 1
ATOM 737 C CA . LYS A 1 93 ? 12.984 19.797 6.262 1 90.62 93 LYS A CA 1
ATOM 738 C C . LYS A 1 93 ? 13.625 18.969 5.152 1 90.62 93 LYS A C 1
ATOM 740 O O . LYS A 1 93 ? 14.75 19.25 4.73 1 90.62 93 LYS A O 1
ATOM 745 N N . ALA A 1 94 ? 12.922 17.938 4.742 1 89.44 94 ALA A N 1
ATOM 746 C CA . ALA A 1 94 ? 13.438 17.078 3.684 1 89.44 94 ALA A CA 1
ATOM 747 C C . ALA A 1 94 ? 13.703 17.875 2.41 1 89.44 94 ALA A C 1
ATOM 749 O O . ALA A 1 94 ? 14.727 17.672 1.748 1 89.44 94 ALA A O 1
ATOM 750 N N . ALA A 1 95 ? 12.805 18.75 2.066 1 86.69 95 ALA A N 1
ATOM 751 C CA . ALA A 1 95 ? 12.953 19.578 0.876 1 86.69 95 ALA A CA 1
ATOM 752 C C . ALA A 1 95 ? 14.156 20.5 0.996 1 86.69 95 ALA A C 1
ATOM 754 O O . ALA A 1 95 ? 14.891 20.719 0.022 1 86.69 95 ALA A O 1
ATOM 755 N N . ALA A 1 96 ? 14.344 21.094 2.143 1 89.69 96 ALA A N 1
ATOM 756 C CA . ALA A 1 96 ? 15.492 21.969 2.395 1 89.69 96 ALA A CA 1
ATOM 757 C C . ALA A 1 96 ? 16.797 21.188 2.289 1 89.69 96 ALA A C 1
ATOM 759 O O . ALA A 1 96 ? 17.75 21.656 1.66 1 89.69 96 ALA A O 1
ATOM 760 N N . LEU A 1 97 ? 16.766 19.969 2.828 1 92 97 LEU A N 1
ATOM 761 C CA . LEU A 1 97 ? 17.953 19.141 2.809 1 92 97 LEU A CA 1
ATOM 762 C C . LEU A 1 97 ? 18.281 18.703 1.389 1 92 97 LEU A C 1
ATOM 764 O O . LEU A 1 97 ? 19.453 18.562 1.03 1 92 97 LEU A O 1
ATOM 768 N N . ALA A 1 98 ? 17.266 18.484 0.683 1 90.06 98 ALA A N 1
ATOM 769 C CA . ALA A 1 98 ? 17.438 18 -0.685 1 90.06 98 ALA A CA 1
ATOM 770 C C . ALA A 1 98 ? 18.125 19.062 -1.551 1 90.06 98 ALA A C 1
ATOM 772 O O . ALA A 1 98 ? 18.703 18.734 -2.596 1 90.06 98 ALA A O 1
ATOM 773 N N . LYS A 1 99 ? 18.031 20.328 -1.122 1 91.94 99 LYS A N 1
ATOM 774 C CA . LYS A 1 99 ? 18.672 21.422 -1.861 1 91.94 99 LYS A CA 1
ATOM 775 C C . LYS A 1 99 ? 20.172 21.469 -1.59 1 91.94 99 LYS A C 1
ATOM 777 O O . LYS A 1 99 ? 20.922 22.125 -2.32 1 91.94 99 LYS A O 1
ATOM 782 N N . LEU A 1 100 ? 20.562 20.812 -0.575 1 92.31 100 LEU A N 1
ATOM 783 C CA . LEU A 1 100 ? 21.953 20.844 -0.147 1 92.31 100 LEU A CA 1
ATOM 784 C C . LEU A 1 100 ? 22.688 19.594 -0.622 1 92.31 100 LEU A C 1
ATOM 786 O O . LEU A 1 100 ? 22.125 18.5 -0.632 1 92.31 100 LEU A O 1
ATOM 790 N N . SER A 1 101 ? 23.906 19.859 -1.042 1 91.94 101 SER A N 1
ATOM 791 C CA . SER A 1 101 ? 24.766 18.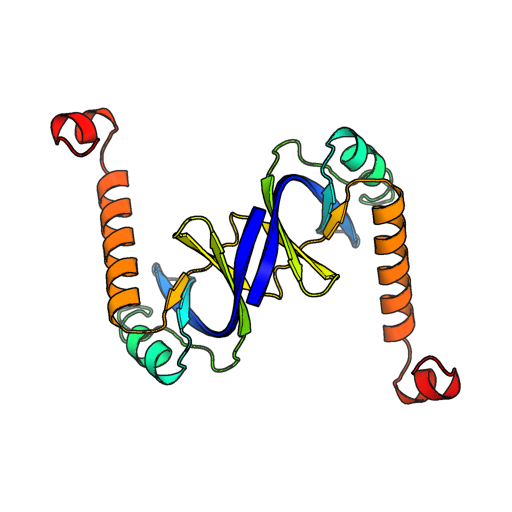719 -1.346 1 91.94 101 SER A CA 1
ATOM 792 C C . SER A 1 101 ? 25.219 18.016 -0.073 1 91.94 101 SER A C 1
ATOM 794 O O . SER A 1 101 ? 25.094 18.562 1.025 1 91.94 101 SER A O 1
ATOM 796 N N . ASP A 1 102 ? 25.641 16.734 -0.287 1 91 102 ASP A N 1
ATOM 797 C CA . ASP A 1 102 ? 26.125 15.992 0.872 1 91 102 ASP A CA 1
ATOM 798 C C . ASP A 1 102 ? 27.234 16.75 1.58 1 91 102 ASP A C 1
ATOM 800 O O . ASP A 1 102 ? 27.328 16.734 2.811 1 91 102 ASP A O 1
ATOM 804 N N . GLU A 1 103 ? 28.109 17.312 0.79 1 91.62 103 GLU A N 1
ATOM 805 C CA . GLU A 1 103 ? 29.203 18.094 1.355 1 91.62 103 GLU A CA 1
ATOM 806 C C . GLU A 1 103 ? 28.672 19.266 2.166 1 91.62 103 GLU A C 1
ATOM 808 O O . GLU A 1 103 ? 29.172 19.547 3.262 1 91.62 103 GLU A O 1
ATOM 813 N N . GLU A 1 104 ? 27.703 19.953 1.63 1 93.38 104 GLU A N 1
ATOM 814 C CA . GLU A 1 104 ? 27.094 21.094 2.305 1 93.38 104 GLU A CA 1
ATOM 815 C C . GLU A 1 104 ? 26.406 20.672 3.605 1 93.38 104 GLU A C 1
ATOM 817 O O . GLU A 1 104 ? 26.5 21.375 4.613 1 93.38 104 GLU A O 1
ATOM 822 N N . LYS A 1 105 ? 25.719 19.625 3.594 1 90.31 105 LYS A N 1
ATOM 823 C CA . LYS A 1 105 ? 25.078 19.094 4.793 1 90.31 105 LYS A CA 1
ATOM 824 C C . LYS A 1 105 ? 26.094 18.812 5.887 1 90.31 105 LYS A C 1
ATOM 826 O O . LYS A 1 105 ? 25.844 19.078 7.066 1 90.31 105 LYS A O 1
ATOM 831 N N . LYS A 1 106 ? 27.281 18.344 5.477 1 90.94 106 LYS A N 1
ATOM 832 C CA . LYS A 1 106 ? 28.344 18.047 6.43 1 90.94 106 LYS A CA 1
ATOM 833 C C . LYS A 1 106 ? 28.906 19.328 7.047 1 90.94 106 LYS A C 1
ATOM 835 O O . LYS A 1 106 ? 29.094 19.391 8.258 1 90.94 106 LYS A O 1
ATOM 840 N N . ILE A 1 107 ? 29.156 20.281 6.215 1 92.25 107 ILE A N 1
ATOM 841 C CA . ILE A 1 107 ? 29.703 21.547 6.664 1 92.25 107 ILE A CA 1
ATOM 842 C C . ILE A 1 107 ? 28.766 22.203 7.676 1 92.25 107 ILE A C 1
ATOM 844 O O . ILE A 1 107 ? 29.219 22.797 8.656 1 92.25 107 ILE A O 1
ATOM 848 N N . LEU A 1 108 ? 27.422 22 7.418 1 92.56 108 LEU A N 1
ATOM 849 C CA . LEU A 1 108 ? 26.422 22.641 8.266 1 92.56 108 LEU A CA 1
ATOM 850 C C . LEU A 1 108 ? 26.109 21.766 9.484 1 92.56 108 LEU A C 1
ATOM 852 O O . LEU A 1 108 ? 25.344 22.188 10.367 1 92.56 108 LEU A O 1
ATOM 856 N N . GLY A 1 109 ? 26.719 20.609 9.539 1 90.75 109 GLY A N 1
ATOM 857 C CA . GLY A 1 109 ? 26.547 19.719 10.68 1 90.75 109 GLY A CA 1
ATOM 858 C C . GLY A 1 109 ? 25.188 19.031 10.688 1 90.75 109 GLY A C 1
ATOM 859 O O . GLY A 1 109 ? 24.641 18.75 11.75 1 90.75 109 GLY A O 1
ATOM 860 N N . LEU A 1 110 ? 24.609 18.859 9.562 1 87.94 110 LEU A N 1
ATOM 861 C CA . LEU A 1 110 ? 23.266 18.266 9.453 1 87.94 110 LEU A CA 1
ATOM 862 C C . LEU A 1 110 ? 23.359 16.75 9.312 1 87.94 110 LEU A C 1
ATOM 864 O O . LEU A 1 110 ? 22.344 16.062 9.43 1 87.94 110 LEU A O 1
ATOM 868 N N . ILE A 1 111 ? 24.562 16.266 8.914 1 79.75 111 ILE A N 1
ATOM 869 C CA . ILE A 1 111 ? 24.875 14.844 8.859 1 79.75 111 ILE A CA 1
ATOM 870 C C . ILE A 1 111 ? 26.297 14.602 9.367 1 79.75 111 ILE A C 1
ATOM 872 O O . ILE A 1 111 ? 27.125 15.516 9.375 1 79.75 111 ILE A O 1
ATOM 876 N N . MET B 1 1 ? 8.617 -11.789 14.031 1 88.25 1 MET B N 1
ATOM 877 C CA . MET B 1 1 ? 8.516 -10.836 15.125 1 88.25 1 MET B CA 1
ATOM 878 C C . MET B 1 1 ? 7.055 -10.5 15.422 1 88.25 1 MET B C 1
ATOM 880 O O . MET B 1 1 ? 6.195 -10.617 14.547 1 88.25 1 MET B O 1
ATOM 884 N N . THR B 1 2 ? 6.727 -10.148 16.641 1 92.94 2 THR B N 1
ATOM 885 C CA . THR B 1 2 ? 5.371 -9.797 17.047 1 92.94 2 THR B CA 1
ATOM 886 C C . THR B 1 2 ? 5.207 -8.289 17.141 1 92.94 2 THR B C 1
ATOM 888 O O . THR B 1 2 ? 6.078 -7.594 17.656 1 92.94 2 THR B O 1
ATOM 891 N N . VAL B 1 3 ? 4.09 -7.898 16.5 1 95.81 3 VAL B N 1
ATOM 892 C CA . VAL B 1 3 ? 3.867 -6.457 16.5 1 95.81 3 VAL B CA 1
ATOM 893 C C . VAL B 1 3 ? 2.416 -6.156 16.875 1 95.81 3 VAL B C 1
ATOM 895 O O . VAL B 1 3 ? 1.552 -7.031 16.781 1 95.81 3 VAL B O 1
ATOM 898 N N . GLN B 1 4 ? 2.211 -4.949 17.391 1 96.44 4 GLN B N 1
ATOM 899 C CA . GLN B 1 4 ? 0.857 -4.484 17.672 1 96.44 4 GLN B CA 1
ATOM 900 C C . GLN B 1 4 ? 0.193 -3.928 16.422 1 96.44 4 GLN B C 1
ATOM 902 O O . GLN B 1 4 ? 0.851 -3.289 15.594 1 96.44 4 GLN B O 1
ATOM 907 N N . MET B 1 5 ? -1.095 -4.254 16.25 1 97.25 5 MET B N 1
ATOM 908 C CA . MET B 1 5 ? -1.847 -3.805 15.078 1 97.25 5 MET B CA 1
ATOM 909 C C . MET B 1 5 ? -3.168 -3.168 15.492 1 97.25 5 MET B C 1
ATOM 911 O O . MET B 1 5 ? -3.781 -3.584 16.469 1 97.25 5 MET B O 1
ATOM 915 N N . LYS B 1 6 ? -3.592 -2.203 14.781 1 96.44 6 LYS B N 1
ATOM 916 C CA . LYS B 1 6 ? -4.953 -1.685 14.914 1 96.44 6 LYS B CA 1
ATOM 917 C C . LYS B 1 6 ? -5.594 -1.465 13.547 1 96.44 6 LYS B C 1
ATOM 919 O O . LYS B 1 6 ? -4.898 -1.178 12.57 1 96.44 6 LYS B O 1
ATOM 924 N N . LYS B 1 7 ? -6.82 -1.68 13.516 1 96.69 7 LYS B N 1
ATOM 925 C CA . LYS B 1 7 ? -7.641 -1.362 12.344 1 96.69 7 LYS B CA 1
ATOM 926 C C . LYS B 1 7 ? -8.344 -0.018 12.516 1 96.69 7 LYS B C 1
ATOM 928 O O . LYS B 1 7 ? -8.859 0.286 13.594 1 96.69 7 LYS B O 1
ATOM 933 N N . GLU B 1 8 ? -8.25 0.803 11.508 1 96.62 8 GLU B N 1
ATOM 934 C CA . GLU B 1 8 ? -8.922 2.098 11.602 1 96.62 8 GLU B CA 1
ATOM 935 C C . GLU B 1 8 ? -9.461 2.533 10.242 1 96.62 8 GLU B C 1
ATOM 937 O O . GLU B 1 8 ? -9.141 1.933 9.219 1 96.62 8 GLU B O 1
ATOM 942 N N . LYS B 1 9 ? -10.344 3.404 10.305 1 98 9 LYS B N 1
ATOM 943 C CA . LYS B 1 9 ? -10.852 4.086 9.117 1 98 9 LYS B CA 1
ATOM 944 C C . LYS B 1 9 ? -10.219 5.465 8.969 1 98 9 LYS B C 1
ATOM 946 O O . LYS B 1 9 ? -10.008 6.168 9.953 1 98 9 LYS B O 1
ATOM 951 N N . ALA B 1 10 ? -9.883 5.762 7.734 1 98.44 10 ALA B N 1
ATOM 952 C CA . ALA B 1 10 ? -9.273 7.07 7.512 1 98.44 10 ALA B CA 1
ATOM 953 C C . ALA B 1 10 ? -9.781 7.695 6.219 1 98.44 10 ALA B C 1
ATOM 955 O O . ALA B 1 10 ? -10.258 6.992 5.324 1 98.44 10 ALA B O 1
ATOM 956 N N . TYR B 1 11 ? -9.711 9.016 6.145 1 98.38 11 TYR B N 1
ATOM 957 C CA . TYR B 1 11 ? -10.188 9.812 5.02 1 98.38 11 TYR B CA 1
ATOM 958 C C . TYR B 1 11 ? -9.016 10.406 4.242 1 98.38 11 TYR B C 1
ATOM 960 O O . TYR B 1 11 ? -8.094 10.969 4.832 1 98.38 11 TYR B O 1
ATOM 968 N N . GLU B 1 12 ? -9.117 10.258 2.957 1 98.12 12 GLU B N 1
ATOM 969 C CA . GLU B 1 12 ? -8.039 10.68 2.066 1 98.12 12 GLU B CA 1
ATOM 970 C C . GLU B 1 12 ? -8.008 12.203 1.926 1 98.12 12 GLU B C 1
ATOM 972 O O . GLU B 1 12 ? -9.039 12.828 1.653 1 98.12 12 GLU B O 1
ATOM 977 N N . ILE B 1 13 ? -6.867 12.805 2.143 1 96.06 13 ILE B N 1
ATOM 978 C CA . ILE B 1 13 ? -6.656 14.234 1.955 1 96.06 13 ILE B CA 1
ATOM 979 C C . ILE B 1 13 ? -5.773 14.469 0.73 1 96.06 13 ILE B C 1
ATOM 981 O O . ILE B 1 13 ? -4.668 13.938 0.641 1 96.06 13 ILE B O 1
ATOM 985 N N . THR B 1 14 ? -6.246 15.242 -0.164 1 94.44 14 THR B N 1
ATOM 986 C CA . THR B 1 14 ? -5.48 15.602 -1.354 1 94.44 14 THR B CA 1
ATOM 987 C C . THR B 1 14 ? -5.172 17.094 -1.372 1 94.44 14 THR B C 1
ATOM 989 O O . THR B 1 14 ? -6.012 17.906 -0.995 1 94.44 14 THR B O 1
ATOM 992 N N . ILE B 1 15 ? -3.951 17.391 -1.712 1 90.38 15 ILE B N 1
ATOM 993 C CA . ILE B 1 15 ? -3.521 18.781 -1.798 1 90.38 15 ILE B CA 1
ATOM 994 C C . ILE B 1 15 ? -2.898 19.047 -3.166 1 90.38 15 ILE B C 1
ATOM 996 O O . ILE B 1 15 ? -2.541 18.109 -3.885 1 90.38 15 ILE B O 1
ATOM 1000 N N . SER B 1 16 ? -2.795 20.281 -3.471 1 86.06 16 SER B N 1
ATOM 1001 C CA . SER B 1 16 ? -2.174 20.656 -4.734 1 86.06 16 SER B CA 1
ATOM 1002 C C . SER B 1 16 ? -0.657 20.75 -4.602 1 86.06 16 SER B C 1
ATOM 1004 O O . SER B 1 16 ? -0.147 21.344 -3.645 1 86.06 16 SER B O 1
ATOM 1006 N N . THR B 1 17 ? 0.108 20 -5.316 1 73.94 17 THR B N 1
ATOM 1007 C CA . THR B 1 17 ? 1.566 20.016 -5.305 1 73.94 17 THR B CA 1
ATOM 1008 C C . THR B 1 17 ? 2.098 21.016 -6.328 1 73.94 17 THR B C 1
ATOM 1010 O O . THR B 1 17 ? 3.197 21.562 -6.168 1 73.94 17 THR B O 1
ATOM 1013 N N . ASP B 1 18 ? 1.43 21.141 -7.355 1 71.81 18 ASP B N 1
ATOM 1014 C CA . ASP B 1 18 ? 1.729 22.141 -8.383 1 71.81 18 ASP B CA 1
ATOM 1015 C C . ASP B 1 18 ? 0.448 22.688 -9.008 1 71.81 18 ASP B C 1
ATOM 1017 O O . ASP B 1 18 ? -0.645 22.484 -8.477 1 71.81 18 ASP B O 1
ATOM 1021 N N . GLU B 1 19 ? 0.681 23.531 -10.023 1 66.25 19 GLU B N 1
ATOM 1022 C CA . GLU B 1 19 ? -0.416 24.297 -10.625 1 66.25 19 GLU B CA 1
ATOM 1023 C C . GLU B 1 19 ? -1.407 23.359 -11.32 1 66.25 19 GLU B C 1
ATOM 1025 O O . GLU B 1 19 ? -2.484 23.797 -11.734 1 66.25 19 GLU B O 1
ATOM 1030 N N . ARG B 1 20 ? -1.222 22.109 -11.359 1 65.25 20 ARG B N 1
ATOM 1031 C CA . ARG B 1 20 ? -2.119 21.391 -12.25 1 65.25 20 ARG B CA 1
ATOM 1032 C C . ARG B 1 20 ? -2.416 20 -11.711 1 65.25 20 ARG B C 1
ATOM 1034 O O . ARG B 1 20 ? -3.191 19.25 -12.312 1 65.25 20 ARG B O 1
ATOM 1041 N N . ARG B 1 21 ? -1.758 19.75 -10.562 1 79.94 21 ARG B N 1
ATOM 1042 C CA . ARG B 1 21 ? -1.984 18.359 -10.195 1 79.94 21 ARG B CA 1
ATOM 1043 C C . ARG B 1 21 ? -2.156 18.219 -8.688 1 79.94 21 ARG B C 1
ATOM 1045 O O . ARG B 1 21 ? -1.494 18.906 -7.914 1 79.94 21 ARG B O 1
ATOM 1052 N N . SER B 1 22 ? -3.297 17.516 -8.258 1 84.94 22 SER B N 1
ATOM 1053 C CA . SER B 1 22 ? -3.52 17.141 -6.863 1 84.94 22 SER B CA 1
ATOM 1054 C C . SER B 1 22 ? -2.957 15.75 -6.566 1 84.94 22 SER B C 1
ATOM 1056 O O . SER B 1 22 ? -2.932 14.883 -7.445 1 84.94 22 SER B O 1
ATOM 1058 N N . ALA B 1 23 ? -2.373 15.664 -5.445 1 89.75 23 ALA B N 1
ATOM 1059 C CA . ALA B 1 23 ? -1.858 14.375 -5.008 1 89.75 23 ALA B CA 1
ATOM 1060 C C . ALA B 1 23 ? -2.297 14.062 -3.58 1 89.75 23 ALA B C 1
ATOM 1062 O O . ALA B 1 23 ? -2.58 14.969 -2.801 1 89.75 23 ALA B O 1
ATOM 1063 N N . VAL B 1 24 ? -2.396 12.758 -3.352 1 93.56 24 VAL B N 1
ATOM 1064 C CA . VAL B 1 24 ? -2.68 12.344 -1.982 1 93.56 24 VAL B CA 1
ATOM 1065 C C . VAL B 1 24 ? -1.548 12.789 -1.062 1 93.56 24 VAL B C 1
ATOM 1067 O O . VAL B 1 24 ? -0.373 12.547 -1.348 1 93.56 24 VAL B O 1
ATOM 1070 N N . PHE B 1 25 ? -1.992 13.484 -0.022 1 92.69 25 PHE B N 1
ATOM 1071 C CA . PHE B 1 25 ? -1 13.992 0.917 1 92.69 25 PHE B CA 1
ATOM 1072 C C . PHE B 1 25 ? -0.937 13.117 2.164 1 92.69 25 PHE B C 1
ATOM 1074 O O . PHE B 1 25 ? 0.145 12.695 2.58 1 92.69 25 PHE B O 1
ATOM 1081 N N . CYS B 1 26 ? -1.999 12.852 2.67 1 96.31 26 CYS B N 1
ATOM 1082 C CA . CYS B 1 26 ? -2.117 11.992 3.844 1 96.31 26 CYS B CA 1
ATOM 1083 C C . CYS B 1 26 ? -3.557 11.531 4.039 1 96.31 26 CYS B C 1
ATOM 1085 O O . CYS B 1 26 ? -4.398 11.719 3.16 1 96.31 26 CYS B O 1
ATOM 1087 N N . TYR B 1 27 ? -3.742 10.812 5.172 1 98.12 27 TYR B N 1
ATOM 1088 C CA . TYR B 1 27 ? -5.062 10.352 5.586 1 98.12 27 TYR B CA 1
ATOM 1089 C C . TYR B 1 27 ? -5.387 10.812 7 1 98.12 27 TYR B C 1
ATOM 1091 O O . TYR B 1 27 ? -4.508 10.844 7.863 1 98.12 27 TYR B O 1
ATOM 1099 N N . SER B 1 28 ? -6.613 11.164 7.258 1 98.25 28 SER B N 1
ATOM 1100 C CA . SER B 1 28 ? -7.062 11.562 8.586 1 98.25 28 SER B CA 1
ATOM 1101 C C . SER B 1 28 ? -8.117 10.609 9.133 1 98.25 28 SER B C 1
ATOM 1103 O O . SER B 1 28 ? -9.016 10.188 8.398 1 98.25 28 SER B O 1
ATOM 1105 N N . THR B 1 29 ? -8.07 10.359 10.461 1 97.81 29 THR B N 1
ATOM 1106 C CA . THR B 1 29 ? -9.062 9.469 11.062 1 97.81 29 THR B CA 1
ATOM 1107 C C . THR B 1 29 ? -10.391 10.195 11.266 1 97.81 29 THR B C 1
ATOM 1109 O O . THR B 1 29 ? -11.398 9.562 11.602 1 97.81 29 THR B O 1
ATOM 1112 N N . SER B 1 30 ? -10.383 11.492 11.047 1 97.25 30 SER B N 1
ATOM 1113 C CA . SER B 1 30 ? -11.57 12.328 11.156 1 97.25 30 SER B CA 1
ATOM 1114 C C . SER B 1 30 ? -11.805 13.109 9.867 1 97.25 30 SER B C 1
ATOM 1116 O O . SER B 1 30 ? -10.906 13.805 9.383 1 97.25 30 SER B O 1
ATOM 1118 N N . GLU B 1 31 ? -13.062 12.953 9.406 1 97.06 31 GLU B N 1
ATOM 1119 C CA . GLU B 1 31 ? -13.398 13.695 8.195 1 97.06 31 GLU B CA 1
ATOM 1120 C C . GLU B 1 31 ? -13.312 15.203 8.43 1 97.06 31 GLU B C 1
ATOM 1122 O O . GLU B 1 31 ? -12.789 15.938 7.59 1 97.06 31 GLU B O 1
ATOM 1127 N N . SER B 1 32 ? -13.859 15.617 9.531 1 97 32 SER B N 1
ATOM 1128 C CA . SER B 1 32 ? -13.852 17.031 9.875 1 97 32 SER B CA 1
ATOM 1129 C C . SER B 1 32 ? -12.422 17.578 9.961 1 97 32 SER B C 1
ATOM 1131 O O . SER B 1 32 ? -12.133 18.656 9.461 1 97 32 SER B O 1
ATOM 1133 N N . LEU B 1 33 ? -11.562 16.844 10.609 1 96.88 33 LEU B N 1
ATOM 1134 C CA . LEU B 1 33 ? -10.164 17.234 10.688 1 96.88 33 LEU B CA 1
ATOM 1135 C C . LEU B 1 33 ? -9.531 17.297 9.305 1 96.88 33 LEU B C 1
ATOM 1137 O O . LEU B 1 33 ? -8.789 18.234 8.992 1 96.88 33 LEU B O 1
ATOM 1141 N N . GLY B 1 34 ? -9.781 16.281 8.461 1 97.06 34 GLY B N 1
ATOM 1142 C CA . GLY B 1 34 ? -9.266 16.281 7.098 1 97.06 34 GLY B CA 1
ATOM 1143 C C . GLY B 1 34 ? -9.672 17.516 6.309 1 97.06 34 GLY B C 1
ATOM 1144 O O . GLY B 1 34 ? -8.852 18.094 5.59 1 97.06 34 GLY B O 1
ATOM 1145 N N . LEU B 1 35 ? -10.945 17.875 6.473 1 96.12 35 LEU B N 1
ATOM 1146 C CA . LEU B 1 35 ? -11.453 19.062 5.797 1 96.12 35 LEU B CA 1
ATOM 1147 C C . LEU B 1 35 ? -10.727 20.312 6.277 1 96.12 35 LEU B C 1
ATOM 1149 O O . LEU B 1 35 ? -10.352 21.156 5.473 1 96.12 35 LEU B O 1
ATOM 1153 N N . GLU B 1 36 ? -10.57 20.406 7.492 1 96 36 GLU B N 1
ATOM 1154 C CA . GLU B 1 36 ? -9.852 21.547 8.07 1 96 36 GLU B CA 1
ATOM 1155 C C . GLU B 1 36 ? -8.422 21.625 7.539 1 96 36 GLU B C 1
ATOM 1157 O O . GLU B 1 36 ? -7.953 22.703 7.176 1 96 36 GLU B O 1
ATOM 1162 N N . LEU B 1 37 ? -7.715 20.516 7.512 1 94.12 37 LEU B N 1
ATOM 1163 C CA . LEU B 1 37 ? -6.312 20.453 7.125 1 94.12 37 LEU B CA 1
ATOM 1164 C C . LEU B 1 37 ? -6.145 20.734 5.633 1 94.12 37 LEU B C 1
ATOM 1166 O O . LEU B 1 37 ? -5.066 21.125 5.188 1 94.12 37 LEU B O 1
ATOM 1170 N N . SER B 1 38 ? -7.172 20.469 4.898 1 93.69 38 SER B N 1
ATOM 1171 C CA . SER B 1 38 ? -7.098 20.641 3.453 1 93.69 38 SER B CA 1
ATOM 1172 C C . SER B 1 38 ? -7.289 22.109 3.068 1 93.69 38 SER B C 1
ATOM 1174 O O . SER B 1 38 ? -7.008 22.5 1.932 1 93.69 38 SER B O 1
ATOM 1176 N N . LYS B 1 39 ? -7.82 22.906 3.947 1 92.94 39 LYS B N 1
ATOM 1177 C CA . LYS B 1 39 ? -8.117 24.312 3.656 1 92.94 39 LYS B CA 1
ATOM 1178 C C . LYS B 1 39 ? -6.863 25.062 3.236 1 92.94 39 LYS B C 1
ATOM 1180 O O . LYS B 1 39 ? -5.82 24.953 3.883 1 92.94 39 LYS B O 1
ATOM 1185 N N . GLY B 1 40 ? -6.988 25.812 2.066 1 90.62 40 GLY B N 1
ATOM 1186 C CA . GLY B 1 40 ? -5.898 26.656 1.604 1 90.62 40 GLY B CA 1
ATOM 1187 C C . GLY B 1 40 ? -4.797 25.891 0.908 1 90.62 40 GLY B C 1
ATOM 1188 O O . GLY B 1 40 ? -3.734 26.438 0.615 1 90.62 40 GLY B O 1
ATOM 1189 N N . LYS B 1 41 ? -5.008 24.578 0.755 1 88.25 41 LYS B N 1
ATOM 1190 C CA . LYS B 1 41 ? -3.943 23.75 0.213 1 88.25 41 LYS B CA 1
ATOM 1191 C C . LYS B 1 41 ? -4.266 23.297 -1.211 1 88.25 41 LYS B C 1
ATOM 1193 O O . LYS B 1 41 ? -3.736 22.297 -1.688 1 88.25 41 LYS B O 1
ATOM 1198 N N . GLY B 1 42 ? -5.184 24 -1.721 1 86.38 42 GLY B N 1
ATOM 1199 C CA . GLY B 1 42 ? -5.547 23.703 -3.1 1 86.38 42 GLY B CA 1
ATOM 1200 C C . GLY B 1 42 ? -4.875 24.625 -4.098 1 86.38 42 GLY B C 1
ATOM 1201 O O . GLY B 1 42 ? -3.881 25.281 -3.777 1 86.38 42 GLY B O 1
ATOM 1202 N N . TRP B 1 43 ? -5.391 24.438 -5.309 1 82.81 43 TRP B N 1
ATOM 1203 C CA . TRP B 1 43 ? -4.895 25.25 -6.406 1 82.81 43 TRP B CA 1
ATOM 1204 C C . TRP B 1 43 ? -5.137 26.734 -6.133 1 82.81 43 TRP B C 1
ATOM 1206 O O . TRP B 1 43 ? -6.227 27.125 -5.707 1 82.81 43 TRP B O 1
ATOM 1216 N N . TYR B 1 44 ? -4.004 27.609 -6.426 1 82.12 44 TYR B N 1
ATOM 1217 C CA . TYR B 1 44 ? -4.062 29.062 -6.301 1 82.12 44 TYR B CA 1
ATOM 1218 C C . TYR B 1 44 ? -4.602 29.469 -4.934 1 82.12 44 TYR B C 1
ATOM 1220 O O . TYR B 1 44 ? -5.375 30.422 -4.82 1 82.12 44 TYR B O 1
ATOM 1228 N N . GLY B 1 45 ? -4.285 28.641 -3.918 1 79.94 45 GLY B N 1
ATOM 1229 C CA . GLY B 1 45 ? -4.66 28.969 -2.553 1 79.94 45 GLY B CA 1
ATOM 1230 C C . GLY B 1 45 ? -6.047 28.484 -2.184 1 79.94 45 GLY B C 1
ATOM 1231 O O . GLY B 1 45 ? -6.535 28.75 -1.084 1 79.94 45 GLY B O 1
ATOM 1232 N N . GLY B 1 46 ? -6.648 27.828 -3.174 1 86.75 46 GLY B N 1
ATOM 1233 C CA . GLY B 1 46 ? -7.922 27.203 -2.84 1 86.75 46 GLY B CA 1
ATOM 1234 C C . GLY B 1 46 ? -7.781 26.031 -1.89 1 86.75 46 GLY B C 1
ATOM 1235 O O . GLY B 1 46 ? -6.703 25.797 -1.336 1 86.75 46 GLY B O 1
ATOM 1236 N N . ASN B 1 47 ? -8.891 25.422 -1.624 1 90.56 47 ASN B N 1
ATOM 1237 C CA . ASN B 1 47 ? -8.867 24.312 -0.684 1 90.56 47 ASN B CA 1
ATOM 1238 C C . ASN B 1 47 ? -8.484 23 -1.373 1 90.56 47 ASN B C 1
ATOM 1240 O O . ASN B 1 47 ? -8.852 22.781 -2.529 1 90.56 47 ASN B O 1
ATOM 1244 N N . GLY B 1 48 ? -7.668 22.234 -0.681 1 92.88 48 GLY B N 1
ATOM 1245 C CA . GLY B 1 48 ? -7.578 20.828 -1.067 1 92.88 48 GLY B CA 1
ATOM 1246 C C . GLY B 1 48 ? -8.859 20.062 -0.831 1 92.88 48 GLY B C 1
ATOM 1247 O O . GLY B 1 48 ? -9.938 20.656 -0.712 1 92.88 48 GLY B O 1
ATOM 1248 N N . ALA B 1 49 ? -8.742 18.797 -0.876 1 93.31 49 ALA B N 1
ATOM 1249 C CA . ALA B 1 49 ? -9.953 18 -0.723 1 93.31 49 ALA B CA 1
ATOM 1250 C C . ALA B 1 49 ? -9.773 16.938 0.357 1 93.31 49 ALA B C 1
ATOM 1252 O O . ALA B 1 49 ? -8.656 16.484 0.62 1 93.31 49 ALA B O 1
ATOM 1253 N N . CYS B 1 50 ? -10.766 16.703 1.041 1 96.19 50 CYS B N 1
ATOM 1254 C CA . CYS B 1 50 ? -10.922 15.523 1.888 1 96.19 50 CYS B CA 1
ATOM 1255 C C . CYS B 1 50 ? -12.102 14.672 1.439 1 96.19 50 CYS B C 1
ATOM 1257 O O . CYS B 1 50 ? -13.25 15.133 1.486 1 96.19 50 CYS B O 1
ATOM 1259 N N . TYR B 1 51 ? -11.828 13.469 1.033 1 95.25 51 TYR B N 1
ATOM 1260 C CA . TYR B 1 51 ? -12.875 12.625 0.463 1 95.25 51 TYR B CA 1
ATOM 1261 C C . TYR B 1 51 ? -13.648 11.906 1.559 1 95.25 51 TYR B C 1
ATOM 1263 O O . TYR B 1 51 ? -13.062 11.367 2.494 1 95.25 51 TYR B O 1
ATOM 1271 N N . SER B 1 52 ? -14.984 11.906 1.448 1 94.06 52 SER B N 1
ATOM 1272 C CA . SER B 1 52 ? -15.859 11.375 2.484 1 94.06 52 SER B CA 1
ATOM 1273 C C . SER B 1 52 ? -15.828 9.852 2.514 1 94.06 52 SER B C 1
ATOM 1275 O O . SER B 1 52 ? -16.266 9.234 3.486 1 94.06 52 SER B O 1
ATOM 1277 N N . GLY B 1 53 ? -15.391 9.195 1.476 1 95.06 53 GLY B N 1
ATOM 1278 C CA . GLY B 1 53 ? -15.297 7.75 1.49 1 95.06 53 GLY B CA 1
ATOM 1279 C C . GLY B 1 53 ? -14.164 7.234 2.363 1 95.06 53 GLY B C 1
ATOM 1280 O O . GLY B 1 53 ? -13 7.254 1.958 1 95.06 53 GLY B O 1
ATOM 1281 N N . ALA B 1 54 ? -14.562 6.801 3.578 1 96.81 54 ALA B N 1
ATOM 1282 C CA . ALA B 1 54 ? -13.562 6.266 4.496 1 96.81 54 ALA B CA 1
ATOM 1283 C C . ALA B 1 54 ? -12.875 5.043 3.904 1 96.81 54 ALA B C 1
ATOM 1285 O O . ALA B 1 54 ? -13.516 4.211 3.258 1 96.81 54 ALA B O 1
ATOM 1286 N N . LYS B 1 55 ? -11.602 4.988 4.102 1 98.19 55 LYS B N 1
ATOM 1287 C CA . LYS B 1 55 ? -10.797 3.852 3.666 1 98.19 55 LYS B CA 1
ATOM 1288 C C . LYS B 1 55 ? -10.375 2.984 4.852 1 98.19 55 LYS B C 1
ATOM 1290 O O . LYS B 1 55 ? -10.141 3.496 5.945 1 98.19 55 LYS B O 1
ATOM 1295 N N . ASP B 1 56 ? -10.297 1.68 4.605 1 98.5 56 ASP B N 1
ATOM 1296 C CA . ASP B 1 56 ? -9.781 0.761 5.617 1 98.5 56 ASP B CA 1
ATOM 1297 C C . ASP B 1 56 ? -8.258 0.809 5.684 1 98.5 56 ASP B C 1
ATOM 1299 O O . ASP B 1 56 ? -7.582 0.65 4.664 1 98.5 56 ASP B O 1
ATOM 1303 N N . VAL B 1 57 ? -7.785 1.026 6.906 1 98.5 57 VAL B N 1
ATOM 1304 C CA . VAL B 1 57 ? -6.352 1.17 7.129 1 98.5 57 VAL B CA 1
ATOM 1305 C C . VAL B 1 57 ? -5.895 0.187 8.203 1 98.5 57 VAL B C 1
ATOM 1307 O O . VAL B 1 57 ? -6.57 0.014 9.227 1 98.5 57 VAL B O 1
ATOM 1310 N N . LEU B 1 58 ? -4.809 -0.487 7.941 1 98.44 58 LEU B N 1
ATOM 1311 C CA . LEU B 1 58 ? -4.105 -1.254 8.961 1 98.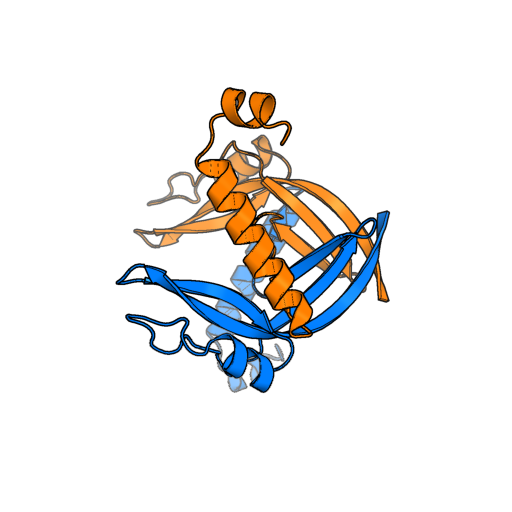44 58 LEU B CA 1
ATOM 1312 C C . LEU B 1 58 ? -2.857 -0.514 9.438 1 98.44 58 LEU B C 1
ATOM 1314 O O . LEU B 1 58 ? -2.043 -0.077 8.617 1 98.44 58 LEU B O 1
ATOM 1318 N N . THR B 1 59 ? -2.75 -0.289 10.672 1 98.19 59 THR B N 1
ATOM 1319 C CA . THR B 1 59 ? -1.594 0.374 11.266 1 98.19 59 THR B CA 1
ATOM 1320 C C . THR B 1 59 ? -0.847 -0.574 12.203 1 98.19 59 THR B C 1
ATOM 13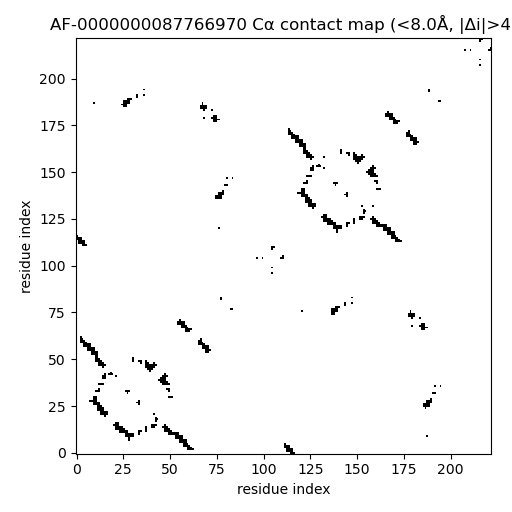22 O O . THR B 1 59 ? -1.456 -1.217 13.062 1 98.19 59 THR B O 1
ATOM 1325 N N . PHE B 1 60 ? 0.433 -0.632 12.039 1 97.94 60 PHE B N 1
ATOM 1326 C CA . PHE B 1 60 ? 1.3 -1.523 12.797 1 97.94 60 PHE B CA 1
ATOM 1327 C C . PHE B 1 60 ? 2.363 -0.731 13.547 1 97.94 60 PHE B C 1
ATOM 1329 O O . PHE B 1 60 ? 2.924 0.228 13.016 1 97.94 60 PHE B O 1
ATOM 1336 N N . ASP B 1 61 ? 2.561 -1.07 14.75 1 96.94 61 ASP B N 1
ATOM 1337 C CA . ASP B 1 61 ? 3.691 -0.544 15.508 1 96.94 61 ASP B CA 1
ATOM 1338 C C . ASP B 1 61 ? 4.883 -1.497 15.445 1 96.94 61 ASP B C 1
ATOM 1340 O O . ASP B 1 61 ? 4.859 -2.568 16.062 1 96.94 61 ASP B O 1
ATOM 1344 N N . ILE B 1 62 ? 5.84 -1.15 14.664 1 95 62 ILE B N 1
ATOM 1345 C CA . ILE B 1 62 ? 7.035 -1.967 14.469 1 95 62 ILE B CA 1
ATOM 1346 C C . ILE B 1 62 ? 8.242 -1.279 15.109 1 95 62 ILE B C 1
ATOM 1348 O O . ILE B 1 62 ? 8.75 -0.289 14.578 1 95 62 ILE B O 1
ATOM 1352 N N . ASP B 1 63 ? 8.711 -1.851 16.234 1 92.44 63 ASP B N 1
ATOM 1353 C CA . ASP B 1 63 ? 9.867 -1.328 16.969 1 92.44 63 ASP B CA 1
ATOM 1354 C C . ASP B 1 63 ? 9.703 0.16 17.266 1 92.44 63 ASP B C 1
ATOM 1356 O O . ASP B 1 63 ? 10.625 0.949 17.047 1 92.44 63 ASP B O 1
ATOM 1360 N N . GLY B 1 64 ? 8.445 0.596 17.594 1 91.56 64 GLY B N 1
ATOM 1361 C CA . GLY B 1 64 ? 8.188 1.969 18 1 91.56 64 GLY B CA 1
ATOM 1362 C C . GLY B 1 64 ? 7.848 2.879 16.828 1 91.56 64 GLY B C 1
ATOM 1363 O O . GLY B 1 64 ? 7.555 4.062 17.031 1 91.56 64 GLY B O 1
ATOM 1364 N N . GLU B 1 65 ? 7.945 2.389 15.625 1 94.31 65 GLU B N 1
ATOM 1365 C CA . GLU B 1 65 ? 7.602 3.16 14.438 1 94.31 65 GLU B CA 1
ATOM 1366 C C . GLU B 1 65 ? 6.266 2.707 13.852 1 94.31 65 GLU B C 1
ATOM 1368 O O . GLU B 1 65 ? 5.988 1.508 13.781 1 94.31 65 GLU B O 1
ATOM 1373 N N . GLU B 1 66 ? 5.551 3.68 13.461 1 94.94 66 GLU B N 1
ATOM 1374 C CA . GLU B 1 66 ? 4.23 3.381 12.906 1 94.94 66 GLU B CA 1
ATOM 1375 C C . GLU B 1 66 ? 4.309 3.137 11.406 1 94.94 66 GLU B C 1
ATOM 1377 O O . GLU B 1 66 ? 4.922 3.918 10.672 1 94.94 66 GLU B O 1
ATOM 1382 N N . PHE B 1 67 ? 3.729 1.974 10.977 1 97.81 67 PHE B N 1
ATOM 1383 C CA . PHE B 1 67 ? 3.527 1.65 9.57 1 97.81 67 PHE B CA 1
ATOM 1384 C C . PHE B 1 67 ? 2.045 1.48 9.258 1 97.81 67 PHE B C 1
ATOM 1386 O O . PHE B 1 67 ? 1.376 0.625 9.844 1 97.81 67 PHE B O 1
ATOM 1393 N N . SER B 1 68 ? 1.545 2.35 8.391 1 98.44 68 SER B N 1
ATOM 1394 C CA . SER B 1 68 ? 0.14 2.264 8.008 1 98.44 68 SER B CA 1
ATOM 1395 C C . SER B 1 68 ? -0.009 1.978 6.52 1 98.44 68 SER B C 1
ATOM 1397 O O . SER B 1 68 ? 0.744 2.51 5.699 1 98.44 68 SER B O 1
ATOM 1399 N N . PHE B 1 69 ? -1.001 1.131 6.207 1 98.69 69 PHE B N 1
ATOM 1400 C CA . PHE B 1 69 ? -1.28 0.757 4.824 1 98.69 69 PHE B CA 1
ATOM 1401 C C . PHE B 1 69 ? -2.779 0.759 4.555 1 98.69 69 PHE B C 1
ATOM 1403 O O . PHE B 1 69 ? -3.572 0.394 5.426 1 98.69 69 PHE B O 1
ATOM 1410 N N . LEU B 1 70 ? -3.1 1.236 3.373 1 98.56 70 LEU B N 1
ATOM 1411 C CA . LEU B 1 70 ? -4.465 0.963 2.934 1 98.56 70 LEU B CA 1
ATOM 1412 C C . LEU B 1 70 ? -4.672 -0.53 2.711 1 98.56 70 LEU B C 1
ATOM 1414 O O . LEU B 1 70 ? -3.865 -1.183 2.045 1 98.56 70 LEU B O 1
ATOM 1418 N N . VAL B 1 71 ? -5.762 -1.057 3.234 1 98 71 VAL B N 1
ATOM 1419 C CA . VAL B 1 71 ? -6.043 -2.48 3.082 1 98 71 VAL B CA 1
ATOM 1420 C C . VAL B 1 71 ? -6.148 -2.832 1.6 1 98 71 VAL B C 1
ATOM 1422 O O . VAL B 1 71 ? -5.703 -3.9 1.176 1 98 71 VAL B O 1
ATOM 1425 N N . LYS B 1 72 ? -6.68 -1.93 0.795 1 96.81 72 LYS B N 1
ATOM 1426 C CA . LYS B 1 72 ? -6.887 -2.178 -0.628 1 96.81 72 LYS B CA 1
ATOM 1427 C C . LYS B 1 72 ? -5.559 -2.357 -1.355 1 96.81 72 LYS B C 1
ATOM 1429 O O . LYS B 1 72 ? -5.523 -2.863 -2.48 1 96.81 72 LYS B O 1
ATOM 1434 N N . ASP B 1 73 ? -4.477 -1.888 -0.786 1 97.25 73 ASP B N 1
ATOM 1435 C CA . ASP B 1 73 ? -3.178 -1.936 -1.449 1 97.25 73 ASP B CA 1
ATOM 1436 C C . ASP B 1 73 ? -2.445 -3.236 -1.129 1 97.25 73 ASP B C 1
ATOM 1438 O O . ASP B 1 73 ? -1.254 -3.373 -1.416 1 97.25 73 ASP B O 1
ATOM 1442 N N . ARG B 1 74 ? -3.156 -4.168 -0.534 1 97.31 74 ARG B N 1
ATOM 1443 C CA . ARG B 1 74 ? -2.598 -5.484 -0.248 1 97.31 74 ARG B CA 1
ATOM 1444 C C . ARG B 1 74 ? -2.08 -6.148 -1.521 1 97.31 74 ARG B C 1
ATOM 1446 O O . ARG B 1 74 ? -2.709 -6.051 -2.576 1 97.31 74 ARG B O 1
ATOM 1453 N N . ILE B 1 75 ? -0.963 -6.855 -1.393 1 97.19 75 ILE B N 1
ATOM 1454 C CA . ILE B 1 75 ? -0.385 -7.543 -2.541 1 97.19 75 ILE B CA 1
ATOM 1455 C C . ILE B 1 75 ? -0.351 -9.047 -2.277 1 97.19 75 ILE B C 1
ATOM 1457 O O . ILE B 1 75 ? -0.518 -9.492 -1.138 1 97.19 75 ILE B O 1
ATOM 1461 N N . THR B 1 76 ? -0.181 -9.812 -3.305 1 96.44 76 THR B N 1
ATOM 1462 C CA . THR B 1 76 ? 0.011 -11.25 -3.203 1 96.44 76 THR B CA 1
ATOM 1463 C C . THR B 1 76 ? 1.484 -11.617 -3.361 1 96.44 76 THR B C 1
ATOM 1465 O O . THR B 1 76 ? 2.125 -11.219 -4.34 1 96.44 76 THR B O 1
ATOM 1468 N N . VAL B 1 77 ? 1.993 -12.328 -2.41 1 97.44 77 VAL B N 1
ATOM 1469 C CA . VAL B 1 77 ? 3.389 -12.758 -2.451 1 97.44 77 VAL B CA 1
ATOM 1470 C C . VAL B 1 77 ? 3.459 -14.266 -2.678 1 97.44 77 VAL B C 1
ATOM 1472 O O . VAL B 1 77 ? 2.896 -15.047 -1.903 1 97.44 77 VAL B O 1
ATOM 1475 N N . ILE B 1 78 ? 4.176 -14.594 -3.709 1 97.12 78 ILE B N 1
ATOM 1476 C CA . ILE B 1 78 ? 4.352 -15.992 -4.086 1 97.12 78 ILE B CA 1
ATOM 1477 C C . ILE B 1 78 ? 5.699 -16.5 -3.574 1 97.12 78 ILE B C 1
ATOM 1479 O O . ILE B 1 78 ? 6.746 -15.93 -3.898 1 97.12 78 ILE B O 1
ATOM 1483 N N . ARG B 1 79 ? 5.699 -17.562 -2.83 1 96.25 79 ARG B N 1
ATOM 1484 C CA . ARG B 1 79 ? 6.922 -18.125 -2.275 1 96.25 79 ARG B CA 1
ATOM 1485 C C . ARG B 1 79 ? 7.238 -19.484 -2.912 1 96.25 79 ARG B C 1
ATOM 1487 O O . ARG B 1 79 ? 8.398 -19.906 -2.945 1 96.25 79 ARG B O 1
ATOM 1494 N N . LYS B 1 80 ? 6.219 -20.094 -3.336 1 95.12 80 LYS B N 1
ATOM 1495 C CA . LYS B 1 80 ? 6.332 -21.359 -4.055 1 95.12 80 LYS B CA 1
ATOM 1496 C C . LYS B 1 80 ? 5.297 -21.453 -5.176 1 95.12 80 LYS B C 1
ATOM 1498 O O . LYS B 1 80 ? 4.332 -20.688 -5.199 1 95.12 80 LYS B O 1
ATOM 1503 N N . ARG B 1 81 ? 5.492 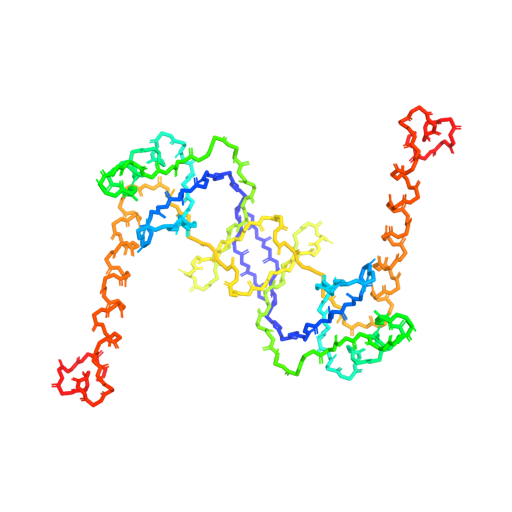-22.344 -6.07 1 92.69 81 ARG B N 1
ATOM 1504 C CA . ARG B 1 81 ? 4.652 -22.484 -7.258 1 92.69 81 ARG B CA 1
ATOM 1505 C C . ARG B 1 81 ? 3.197 -22.734 -6.875 1 92.69 81 ARG B C 1
ATOM 1507 O O . ARG B 1 81 ? 2.283 -22.219 -7.527 1 92.69 81 ARG B O 1
ATOM 1514 N N . GLU B 1 82 ? 3.01 -23.516 -5.879 1 92.5 82 GLU B N 1
ATOM 1515 C CA . GLU B 1 82 ? 1.656 -23.828 -5.438 1 92.5 82 GLU B CA 1
ATOM 1516 C C . GLU B 1 82 ? 0.876 -22.562 -5.086 1 92.5 82 GLU B C 1
ATOM 1518 O O . GLU B 1 82 ? -0.33 -22.484 -5.324 1 92.5 82 GLU B O 1
ATOM 1523 N N . ASP B 1 83 ? 1.519 -21.578 -4.5 1 91.56 83 ASP B N 1
ATOM 1524 C CA . ASP B 1 83 ? 0.886 -20.297 -4.176 1 91.56 83 ASP B CA 1
ATOM 1525 C C . ASP B 1 83 ? 0.341 -19.625 -5.43 1 91.56 83 ASP B C 1
ATOM 1527 O O . ASP B 1 83 ? -0.734 -19.016 -5.402 1 91.56 83 ASP B O 1
ATOM 1531 N N . TYR B 1 84 ? 1.089 -19.766 -6.426 1 92 84 TYR B N 1
ATOM 1532 C CA . TYR B 1 84 ? 0.715 -19.156 -7.699 1 92 84 TYR B CA 1
ATOM 1533 C C . TYR B 1 84 ? -0.536 -19.812 -8.266 1 92 84 TYR B C 1
ATOM 1535 O O . TYR B 1 84 ? -1.447 -19.141 -8.734 1 92 84 TYR B O 1
ATOM 1543 N N . GLU B 1 85 ? -0.523 -21.062 -8.273 1 90.81 85 GLU B N 1
ATOM 1544 C CA . GLU B 1 85 ? -1.668 -21.797 -8.781 1 90.81 85 GLU B CA 1
ATOM 1545 C C . GLU B 1 85 ? -2.938 -21.469 -8.008 1 90.81 85 GLU B C 1
ATOM 1547 O O . GLU B 1 85 ? -4.016 -21.344 -8.586 1 90.81 85 GLU B O 1
ATOM 1552 N N . ILE B 1 86 ? -2.783 -21.375 -6.738 1 90.81 86 ILE B N 1
ATOM 1553 C CA . ILE B 1 86 ? -3.918 -21 -5.902 1 90.81 86 ILE B CA 1
ATOM 1554 C C . ILE B 1 86 ? -4.438 -19.625 -6.328 1 90.81 86 ILE B C 1
ATOM 1556 O O . ILE B 1 86 ? -5.648 -19.438 -6.469 1 90.81 86 ILE B O 1
ATOM 1560 N N . LYS B 1 87 ? -3.506 -18.688 -6.543 1 90.62 87 LYS B N 1
ATOM 1561 C CA . LYS B 1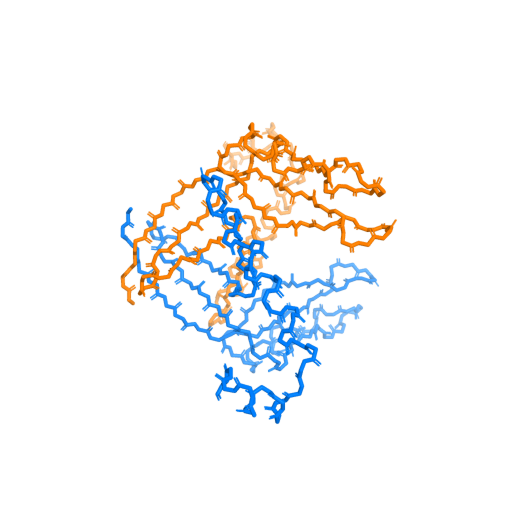 87 ? -3.9 -17.359 -6.965 1 90.62 87 LYS B CA 1
ATOM 1562 C C . LYS B 1 87 ? -4.648 -17.391 -8.297 1 90.62 87 LYS B C 1
ATOM 1564 O O . LYS B 1 87 ? -5.707 -16.781 -8.438 1 90.62 87 LYS B O 1
ATOM 1569 N N . ILE B 1 88 ? -4.098 -18.109 -9.227 1 87.31 88 ILE B N 1
ATOM 1570 C CA . ILE B 1 88 ? -4.688 -18.188 -10.555 1 87.31 88 ILE B CA 1
ATOM 1571 C C . ILE B 1 88 ? -6.082 -18.812 -10.469 1 87.31 88 ILE B C 1
ATOM 1573 O O . ILE B 1 88 ? -7.027 -18.312 -11.086 1 87.31 88 ILE B O 1
ATOM 1577 N N . ASN B 1 89 ? -6.168 -19.859 -9.727 1 89.88 89 ASN B N 1
ATOM 1578 C CA . ASN B 1 89 ? -7.453 -20.531 -9.578 1 89.88 89 ASN B CA 1
ATOM 1579 C C . ASN B 1 89 ? -8.492 -19.625 -8.922 1 89.88 89 ASN B C 1
ATOM 1581 O O . ASN B 1 89 ? -9.656 -19.609 -9.32 1 89.88 89 ASN B O 1
ATOM 1585 N N . ASN B 1 90 ? -8.07 -18.906 -7.914 1 89.56 90 ASN B N 1
ATOM 1586 C CA . ASN B 1 90 ? -8.977 -17.984 -7.25 1 89.56 90 ASN B CA 1
ATOM 1587 C C . ASN B 1 90 ? -9.461 -16.891 -8.203 1 89.56 90 ASN B C 1
ATOM 1589 O O . ASN B 1 90 ? -10.625 -16.5 -8.164 1 89.56 90 ASN B O 1
ATOM 1593 N N . GLU B 1 91 ? -8.602 -16.469 -9.016 1 86.31 91 GLU B N 1
ATOM 1594 C CA . GLU B 1 91 ? -8.984 -15.445 -9.984 1 86.31 91 GLU B CA 1
ATOM 1595 C C . GLU B 1 91 ? -9.961 -15.992 -11.016 1 86.31 91 GLU B C 1
ATOM 1597 O O . GLU B 1 91 ? -10.914 -15.312 -11.398 1 86.31 91 GLU B O 1
ATOM 1602 N N . LYS B 1 92 ? -9.664 -17.141 -11.477 1 85.81 92 LYS B N 1
ATOM 1603 C CA . LYS B 1 92 ? -10.57 -17.781 -12.43 1 85.81 92 LYS B CA 1
ATOM 1604 C C . LYS B 1 92 ? -11.945 -18 -11.812 1 85.81 92 LYS B C 1
ATOM 1606 O O . LYS B 1 92 ? -12.969 -17.781 -12.469 1 85.81 92 LYS B O 1
ATOM 1611 N N . LYS B 1 93 ? -11.891 -18.438 -10.625 1 90.25 93 LYS B N 1
ATOM 1612 C CA . LYS B 1 93 ? -13.156 -18.641 -9.922 1 90.25 93 LYS B CA 1
ATOM 1613 C C . LYS B 1 93 ? -13.922 -17.328 -9.781 1 90.25 93 LYS B C 1
ATOM 1615 O O . LYS B 1 93 ? -15.125 -17.281 -10.031 1 90.25 93 LYS B O 1
ATOM 1620 N N . ALA B 1 94 ? -13.234 -16.312 -9.328 1 89 94 ALA B N 1
ATOM 1621 C CA . ALA B 1 94 ? -13.867 -15.016 -9.156 1 89 94 ALA B CA 1
ATOM 1622 C C . ALA B 1 94 ? -14.445 -14.5 -10.469 1 89 94 ALA B C 1
ATOM 1624 O O . ALA B 1 94 ? -15.555 -13.961 -10.5 1 89 94 ALA B O 1
ATOM 1625 N N . ALA B 1 95 ? -13.711 -14.664 -11.531 1 85.75 95 ALA B N 1
ATOM 1626 C CA . ALA B 1 95 ? -14.156 -14.227 -12.852 1 85.75 95 ALA B CA 1
ATOM 1627 C C . ALA B 1 95 ? -15.398 -15 -13.297 1 85.75 95 ALA B C 1
ATOM 1629 O O . ALA B 1 95 ? -16.312 -14.43 -13.883 1 85.75 95 ALA B O 1
ATOM 1630 N N . ALA B 1 96 ? -15.406 -16.281 -13.07 1 89.5 96 ALA B N 1
ATOM 1631 C CA . ALA B 1 96 ? -16.562 -17.125 -13.406 1 89.5 96 ALA B CA 1
ATOM 1632 C C . ALA B 1 96 ? -17.797 -16.703 -12.609 1 89.5 96 ALA B C 1
ATOM 1634 O O . ALA B 1 96 ? -18.891 -16.578 -13.164 1 89.5 96 ALA B O 1
ATOM 1635 N N . LEU B 1 97 ? -17.531 -16.406 -11.344 1 91.69 97 LEU B N 1
ATOM 1636 C CA . LEU B 1 97 ? -18.625 -16.016 -10.469 1 91.69 97 LEU B CA 1
ATOM 1637 C C . LEU B 1 97 ? -19.188 -14.648 -10.875 1 91.69 97 LEU B C 1
ATOM 1639 O O . LEU B 1 97 ? -20.391 -14.406 -10.758 1 91.69 97 LEU B O 1
ATOM 1643 N N . ALA B 1 98 ? -18.297 -13.852 -11.305 1 89.5 98 ALA B N 1
ATOM 1644 C CA . ALA B 1 98 ? -18.688 -12.5 -11.68 1 89.5 98 ALA B CA 1
ATOM 1645 C C . ALA B 1 98 ? -19.609 -12.516 -12.898 1 89.5 98 ALA B C 1
ATOM 1647 O O . ALA B 1 98 ? -20.344 -11.555 -13.141 1 89.5 98 ALA B O 1
ATOM 1648 N N . LYS B 1 99 ? -19.562 -13.617 -13.672 1 91.62 99 LYS B N 1
ATOM 1649 C CA . LYS B 1 99 ? -20.422 -13.742 -14.844 1 91.62 99 LYS B CA 1
ATOM 1650 C C . LYS B 1 99 ? -21.844 -14.141 -14.445 1 91.62 99 LYS B C 1
ATOM 1652 O O . LYS B 1 99 ? -22.781 -14.031 -15.25 1 91.62 99 LYS B O 1
ATOM 1657 N N . LEU B 1 100 ? -21.969 -14.57 -13.266 1 92 100 LEU B N 1
ATOM 1658 C CA . LEU B 1 100 ? -23.25 -15.078 -12.789 1 92 100 LEU B CA 1
ATOM 1659 C C . LEU B 1 100 ? -23.953 -14.031 -11.93 1 92 100 LEU B C 1
ATOM 166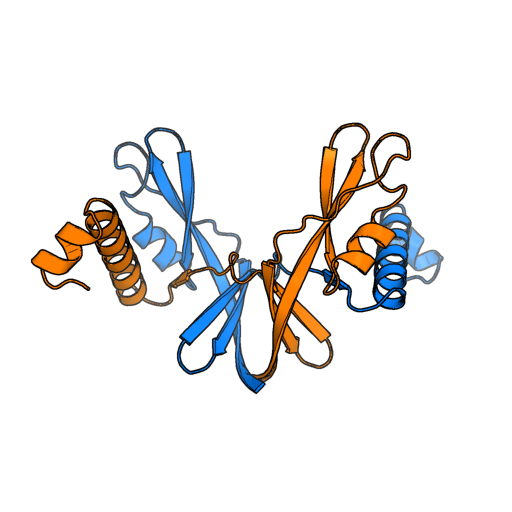1 O O . LEU B 1 100 ? -23.297 -13.305 -11.164 1 92 100 LEU B O 1
ATOM 1665 N N . SER B 1 101 ? -25.234 -13.984 -12.148 1 91.75 101 SER B N 1
ATOM 1666 C CA . SER B 1 101 ? -26.047 -13.156 -11.25 1 91.75 101 SER B CA 1
ATOM 1667 C C . SER B 1 101 ? -26.172 -13.797 -9.875 1 91.75 101 SER B C 1
ATOM 1669 O O . SER B 1 101 ? -25.891 -14.984 -9.711 1 91.75 101 SER B O 1
ATOM 1671 N N . ASP B 1 102 ? -26.516 -12.906 -8.891 1 90.88 102 ASP B N 1
ATOM 1672 C CA . ASP B 1 102 ? -26.703 -13.438 -7.547 1 90.88 102 ASP B CA 1
ATOM 1673 C C . ASP B 1 102 ? -27.719 -14.578 -7.539 1 90.88 102 ASP B C 1
ATOM 1675 O O . ASP B 1 102 ? -27.562 -15.562 -6.816 1 90.88 102 ASP B O 1
ATOM 1679 N N . GLU B 1 103 ? -28.75 -14.375 -8.273 1 91.31 103 GLU B N 1
ATOM 1680 C CA . GLU B 1 103 ? -29.781 -15.414 -8.375 1 91.31 103 GLU B CA 1
ATOM 1681 C C . GLU B 1 103 ? -29.203 -16.703 -8.945 1 91.31 103 GLU B C 1
ATOM 1683 O O . GLU B 1 103 ? -29.484 -17.797 -8.445 1 91.31 103 GLU B O 1
ATOM 1688 N N . GLU B 1 104 ? -28.422 -16.578 -9.992 1 93.19 104 GLU B N 1
ATOM 1689 C CA . GLU B 1 104 ? -27.797 -17.734 -10.633 1 93.19 104 GLU B CA 1
ATOM 1690 C C . GLU B 1 104 ? -26.844 -18.453 -9.68 1 93.19 104 GLU B C 1
ATOM 1692 O O . GLU B 1 104 ? -26.781 -19.672 -9.648 1 93.19 104 GLU B O 1
ATOM 1697 N N . LYS B 1 105 ? -26.078 -17.734 -8.969 1 90.25 105 LYS B N 1
ATOM 1698 C CA . LYS B 1 105 ? -25.172 -18.297 -7.98 1 90.25 105 LYS B CA 1
ATOM 1699 C C . LYS B 1 105 ? -25.922 -19.109 -6.934 1 90.25 105 LYS B C 1
ATOM 1701 O O . LYS B 1 105 ? -25.469 -20.188 -6.52 1 90.25 105 LYS B O 1
ATOM 1706 N N . LYS B 1 106 ? -27.125 -18.625 -6.566 1 90.81 106 LYS B N 1
ATOM 1707 C CA . LYS B 1 106 ? -27.953 -19.328 -5.586 1 90.81 106 LYS B CA 1
ATOM 1708 C C . LYS B 1 106 ? -28.484 -20.641 -6.152 1 90.81 106 LYS B C 1
ATOM 1710 O O . LYS B 1 106 ? -28.438 -21.672 -5.484 1 90.81 106 LYS B O 1
ATOM 1715 N N . ILE B 1 107 ? -28.969 -20.562 -7.355 1 91.88 107 ILE B N 1
ATOM 1716 C CA . ILE B 1 107 ? -29.547 -21.734 -8.008 1 91.88 107 ILE B CA 1
ATOM 1717 C C . ILE B 1 107 ? -28.484 -22.828 -8.125 1 91.88 107 ILE B C 1
ATOM 1719 O O . ILE B 1 107 ? -28.797 -24.016 -7.965 1 91.88 107 ILE B O 1
ATOM 1723 N N . LEU B 1 108 ? -27.203 -22.359 -8.359 1 92.44 108 LEU B N 1
ATOM 1724 C CA . LEU B 1 108 ? -26.109 -23.297 -8.562 1 92.44 108 LEU B CA 1
ATOM 1725 C C . LEU B 1 108 ? -25.5 -23.719 -7.23 1 92.44 108 LEU B C 1
ATOM 1727 O O . LEU B 1 108 ? -24.625 -24.594 -7.195 1 92.44 108 LEU B O 1
ATOM 1731 N N . GLY B 1 109 ? -26 -23.141 -6.164 1 90.56 109 GLY B N 1
ATOM 1732 C CA . GLY B 1 109 ? -25.516 -23.5 -4.836 1 90.56 109 GLY B CA 1
ATOM 1733 C C . GLY B 1 109 ? -24.141 -22.953 -4.527 1 90.56 109 GLY B C 1
ATOM 1734 O O . GLY B 1 109 ? -23.375 -23.578 -3.799 1 90.56 109 GLY B O 1
ATOM 1735 N N . LEU B 1 110 ? -23.75 -21.922 -5.141 1 87.75 110 LEU B N 1
ATOM 1736 C CA . LEU B 1 110 ? -22.422 -21.344 -4.984 1 87.75 110 LEU B CA 1
ATOM 1737 C C . LEU B 1 110 ? -22.391 -20.328 -3.844 1 87.75 110 LEU B C 1
ATOM 1739 O O . LEU B 1 110 ? -21.312 -19.922 -3.406 1 87.75 110 LEU B O 1
ATOM 1743 N N . ILE B 1 111 ? -23.641 -19.844 -3.457 1 79.56 111 ILE B N 1
ATOM 1744 C CA . ILE B 1 111 ? -23.812 -18.969 -2.299 1 79.56 111 ILE B CA 1
ATOM 1745 C C . ILE B 1 111 ? -25.078 -19.359 -1.547 1 79.56 111 ILE B C 1
ATOM 1747 O O . ILE B 1 111 ? -25.984 -20 -2.113 1 79.56 111 ILE B O 1
#

Radius of gyration: 21.49 Å; Cα contacts (8 Å, |Δi|>4): 414; chains: 2; bounding box: 60×53×46 Å

=== Feature glossary ===
Reading guide. The protein is described through the following features:

Foldseek 3Di. A 3Di character summarizes, for each residue, the relative orientation of the Cα frame of its nearest spatial neighbor. Because it encodes fold topology rather than chemistry, 3Di alignments detect remote structural similarity that sequence alignment misses.

Contact-map, Ramachandran, and PAE plots. Plot images: a contact map (which residues are close in 3D, as an N×N binary image), a Ramachandran scatter (backbone torsion angles, revealing secondary-structure composition at a glance), and — for AlphaFold structures — a PAE heatmap (pairwise prediction confidence).

Radius of gyration, Cα contacts, bounding box. Radius of gyration (Rg) is the root-mean-square distance of Cα atoms from their centroid — a single number for overall size and compactness. A globular domain of N residues has Rg ≈ 2.2·N^0.38 Å; an extended or disordered chain has a much larger Rg. The Cα contact count is the number of residue pairs whose Cα atoms are within 8 Å and are more than four positions apart in sequence — a standard proxy for tertiary packing density. The bounding box is the smallest axis-aligned box enclosing all Cα atoms.

Secondary structure (8-state, DSSP). Eight-state secondary structure (DSSP): H is the canonical α-helix, G the tighter 3₁₀-helix, I the wider π-helix; E/B are β-structure, T and S are turns and bends, and '-' is everything else. DSSP derives these from the pattern of main-chain N–H···O=C hydrogen bonds, not from the sequence.

B-factor. B-factor (Debye–Waller factor) reflects atomic displacement in the crystal lattice. It is an experimental observable (units Å²), not a prediction; low values mean the atom is pinned down, high values mean it moves or is heterogeneous across the crystal.

pLDDT. pLDDT is the predicted lDDT-Cα score: AlphaFold's confidence that the local environment of each residue (all inter-atomic distances within 15 Å) is correctly placed. It is a per-residue number between 0 and 100, with higher meaning more reliable.

Nearest PDB structures. Nearest PDB neighbors are the top structural matches found by Foldseek when searching this structure against the entire Protein Data Bank. Each hit reports a TM-score (0 to 1; >0.5 almost always implies the same fold) and an E-value. These are *structural* homologs — they may share no detectable sequence similarity.

Solvent-accessible surface area. Accessible surface area quantifies burial. A residue with SASA near zero is packed into the hydrophobic core; one with SASA >100 Å² sits on the surface. Computed here via the Shrake–Rupley numerical algorithm with a 1.4 Å probe.

Rendered structure images. Structure images are PyMOL renders from six orthogonal camera directions. Cartoon representation draws helices as coils and strands as arrows; sticks shows the backbone as bonds; surface shows the solvent-excluded envelope. Rainbow coloring maps sequence position to hue (blue→red, N→C); chain coloring assigns a distinct color per polypeptide.

Backbone torsions (φ/ψ). φ (phi) and ψ (psi) are the two rotatable backbone dihedrals per residue: φ is the C(i-1)–N–Cα–C torsion, ψ is the N–Cα–C–N(i+1) torsion, both in degrees on (−180°, 180°]. α-helical residues cluster near (−60°, −45°); β-strand residues near (−120°, +130°). A Ramachandran plot is simply a scatter of (φ, ψ) for every residue.

Predicted aligned error. Predicted Aligned Error (PAE) is an AlphaFold confidence matrix: entry (i, j) is the expected error in the position of residue j, in ångströms, when the prediction is superimposed on the true structure at residue i. Low PAE within a block of residues means that block is internally rigid and well-predicted; high PAE between two blocks means their relative placement is uncertain even if each block individually is confident.

mmCIF coordinates. Structure coordinates are given as an mmCIF _atom_site loop: one row per atom with element, residue name, chain id, sequence number, and x/y/z position in Å. Only the four main-chain atoms per residue are included here; side chains are omitted to keep the record compact.

InterPro / GO / CATH / organism. Database cross-references. InterPro integrates a dozen domain/family signature databases into unified entries with residue-range hits. GO terms attach function/process/location labels with evidence codes. CATH codes position the fold in a four-level structural taxonomy. Organism is the NCBI-taxonomy species name.

Secondary structure (3-state, P-SEA). SS3 is a coarse helix/strand/coil call (letters a/b/c) made by the P-SEA algorithm from inter-Cα distances and dihedrals. It is less detailed than DSSP but needs only Cα positions.

Sequence. Sequence gives the chain of amino acids in standard one-letter code (A=alanine, C=cysteine, …, Y=tyrosine), read N→C. It is the only feature that is directly encoded by the gene; all structural features are derived from the folded form of this sequence.